Protein AF-A0ABD0BNI9-F1 (afdb_monomer)

Solvent-accessible surface area (backbone atoms only — not comparable to full-atom values): 18670 Å² total; per-residue (Å²): 102,74,66,28,47,52,42,23,44,43,46,52,60,71,56,64,83,82,44,75,66,35,43,54,52,28,18,53,38,41,28,47,19,53,70,68,36,52,52,32,49,25,30,24,54,40,43,43,31,48,54,40,44,52,30,57,78,68,73,51,83,61,44,67,60,51,51,52,51,51,51,53,18,45,52,52,9,49,49,46,34,60,70,47,52,39,66,75,54,62,71,50,72,70,54,52,55,60,64,34,59,48,66,68,88,82,38,59,66,56,50,38,51,53,42,44,53,60,35,47,43,44,57,59,67,44,47,56,69,70,52,53,50,35,52,54,54,30,46,53,44,18,51,53,35,50,52,54,52,52,70,38,83,92,50,57,72,69,52,26,50,50,42,54,49,32,51,56,50,26,68,59,32,19,41,30,72,55,54,52,34,53,38,95,77,65,49,58,81,42,41,59,15,35,63,59,36,50,50,49,34,44,53,40,13,39,70,33,76,97,37,31,68,58,29,50,52,35,47,52,54,45,51,54,49,52,51,50,51,51,52,49,50,53,50,24,50,55,49,32,53,54,47,52,48,53,52,46,48,49,52,35,51,39,34,53,76,71,70,53,75,62,32,46,38,53,33,72,40,66,58,61,76,71,33,69,67,30,52,52,44,34,71,60,32,54,47,47,69,74,69,53,86,56,39,82,68,33,71,66,34,35,65,69,50,37,60,83,47,74,46,47,66,72,50,87,52,61,89,43,67,68,59,50,54,49,34,67,74,73,24,48,78,67,42,77,53,70,56,38,36,32,30,39,34,100,39,36,36,39,44,32,22,68,66,69,118

Mean predicted aligned error: 8.01 Å

Secondary structure (DSSP, 8-state):
-HHHHHHHHHHHHT--S-SHHHHHHHHHHHHHHHHH-GGGHHHHHHHHHHHHHHHHHTT-S-HHHHHHHHHHHHHHHHHHIIIIIHHHSPPPHHHHHTTPBP-GGG-HHHHHHHHHHHHTHHHHHTS-HHHHHHHHHHHHHHHHHHHHHHH-TTS-HHHHHHHHHHHHHHHHGGGGGGGGB--TT--GGG-TTHHHHHHHHHHHHHHSGGGHHHHHHHHHHHHHHHHHHHHHHHHHHHHHHHHHHHHHHHHHHHHHHTT---BSEEEEES-PPPPHHHHHHHHH-TTHHHHS--TTTSHHHHHHHGGGGT--BSS-----HHHHHHHHHH-EEEEE-SS-EEEEETTEEEEE--S--

pLDDT: mean 84.8, std 10.43, range [47.28, 97.19]

Foldseek 3Di:
DVVLLCLLLCLLPVLPPLDPVSLVSLLVSLLVSCVPPNLSNLQNLLNLLLVLLVCQVVVHPDNVVSSVSNVVSNVNSVCCNVVPVCVVVPDDPVRVLFAAFDDVVVPLPVLLVVLCCQAPCLVLVLDDPLLNVLLVVLQVLLVVLLVCQLPDPVGDNVSNVSSVCSLVVLVVSQLPCSSGTNHPQSANVSSSSVVVNSVSSLVSSCVPPVCVVSSVVSVVVNVVRVVVLVVLLVVQLVQQVVVVVVVLLQVLVLCVVVVNQEAAEEEEADDFDGGPSNVVSCVSRVSSVSPRDDLRGDLNSVVVCNVVNSHHYDDRHDNDPVLVVVQVVQWDFRDDDQGWTWTDDPRYIYTYRPRHD

Radius of gyration: 25.24 Å; Cα contacts (8 Å, |Δi|>4): 466; chains: 1; bounding box: 62×48×74 Å

Structure (mmCIF, N/CA/C/O backbone):
data_AF-A0ABD0BNI9-F1
#
_entry.id   AF-A0ABD0BNI9-F1
#
loop_
_atom_site.group_PDB
_atom_site.id
_atom_site.type_symbol
_atom_site.label_atom_id
_atom_site.label_alt_id
_atom_site.label_comp_id
_atom_site.label_asym_id
_atom_site.label_entity_id
_atom_site.label_seq_id
_atom_site.pdbx_PDB_ins_code
_atom_site.Cartn_x
_atom_site.Cartn_y
_atom_site.Cartn_z
_atom_site.occupancy
_atom_site.B_iso_or_equiv
_atom_site.auth_seq_id
_atom_site.auth_comp_id
_atom_site.auth_asym_id
_atom_site.auth_atom_id
_atom_site.pdbx_PDB_model_num
ATOM 1 N N . MET A 1 1 ? -4.910 -4.304 -8.409 1.00 71.62 1 MET A N 1
ATOM 2 C CA . MET A 1 1 ? -4.638 -3.534 -7.173 1.00 71.62 1 MET A CA 1
ATOM 3 C C . MET A 1 1 ? -5.745 -2.531 -6.849 1.00 71.62 1 MET A C 1
ATOM 5 O O . MET A 1 1 ? -6.407 -2.729 -5.848 1.00 71.62 1 MET A O 1
ATOM 9 N N . GLY A 1 2 ? -6.026 -1.504 -7.666 1.00 80.06 2 GLY A N 1
ATOM 10 C CA . GLY A 1 2 ? -7.094 -0.532 -7.340 1.00 80.06 2 GLY A CA 1
ATOM 11 C C . GLY A 1 2 ? -8.471 -1.173 -7.090 1.00 80.06 2 GLY A C 1
ATOM 12 O O . GLY A 1 2 ? -9.094 -0.935 -6.061 1.00 80.06 2 GLY A O 1
ATOM 13 N N . ALA A 1 3 ? -8.891 -2.087 -7.969 1.00 84.75 3 ALA A N 1
ATOM 14 C CA . ALA A 1 3 ? -10.143 -2.824 -7.802 1.00 84.75 3 ALA A CA 1
ATOM 15 C C . ALA A 1 3 ? -10.178 -3.706 -6.535 1.00 84.75 3 ALA A C 1
ATOM 17 O O . ALA A 1 3 ? -11.201 -3.745 -5.860 1.00 84.75 3 ALA A O 1
ATOM 18 N N . SER A 1 4 ? -9.068 -4.354 -6.149 1.00 86.38 4 SER A N 1
ATOM 19 C CA . SER A 1 4 ? -9.036 -5.188 -4.935 1.00 86.38 4 SER A CA 1
ATOM 20 C C . SER A 1 4 ? -9.169 -4.354 -3.658 1.00 86.38 4 SER A C 1
ATOM 22 O O . SER A 1 4 ? -9.791 -4.809 -2.704 1.00 86.38 4 SER A O 1
ATOM 24 N N . ILE A 1 5 ? -8.654 -3.119 -3.650 1.00 86.06 5 ILE A N 1
ATOM 25 C CA . ILE A 1 5 ? -8.843 -2.160 -2.550 1.00 86.06 5 ILE A CA 1
ATOM 26 C C . ILE A 1 5 ? -10.323 -1.787 -2.422 1.00 86.06 5 ILE A C 1
ATOM 28 O O . ILE A 1 5 ? -10.891 -1.894 -1.336 1.00 86.06 5 ILE A O 1
ATOM 32 N N . VAL A 1 6 ? -10.957 -1.390 -3.531 1.00 88.50 6 VAL A N 1
ATOM 33 C CA . VAL A 1 6 ? -12.372 -0.987 -3.542 1.00 88.50 6 VAL A CA 1
ATOM 34 C C . VAL A 1 6 ? -13.262 -2.142 -3.098 1.00 88.50 6 VAL A C 1
ATOM 36 O O . VAL A 1 6 ? -14.117 -1.944 -2.239 1.00 88.50 6 VAL A O 1
ATOM 39 N N . VAL A 1 7 ? -13.036 -3.352 -3.616 1.00 89.81 7 VAL A N 1
ATOM 40 C CA . VAL A 1 7 ? -13.804 -4.545 -3.234 1.00 89.81 7 VAL A CA 1
ATOM 41 C C . VAL A 1 7 ? -13.594 -4.888 -1.756 1.00 89.81 7 VAL A C 1
ATOM 43 O O . VAL A 1 7 ? -14.570 -5.167 -1.062 1.00 89.81 7 VAL A O 1
ATOM 46 N N . ALA A 1 8 ? -12.365 -4.812 -1.232 1.00 87.75 8 ALA A N 1
ATOM 47 C CA . ALA A 1 8 ? -12.084 -5.092 0.180 1.00 87.75 8 ALA A CA 1
ATOM 48 C C . ALA A 1 8 ? -12.784 -4.104 1.132 1.00 87.75 8 ALA A C 1
ATOM 50 O O . ALA A 1 8 ? -13.422 -4.524 2.094 1.00 87.75 8 ALA A O 1
ATOM 51 N N . ILE A 1 9 ? -12.713 -2.798 0.852 1.00 88.31 9 ILE A N 1
ATOM 52 C CA . ILE A 1 9 ? -13.354 -1.768 1.688 1.00 88.31 9 ILE A CA 1
ATOM 53 C C . ILE A 1 9 ? -14.880 -1.842 1.559 1.00 88.31 9 ILE A C 1
ATOM 55 O O . ILE A 1 9 ? -15.593 -1.852 2.563 1.00 88.31 9 ILE A O 1
ATOM 59 N N . SER A 1 10 ? -15.387 -1.943 0.327 1.00 87.00 10 SER A N 1
ATOM 60 C CA . SER A 1 10 ? -16.828 -1.966 0.055 1.00 87.00 10 SER A CA 1
ATOM 61 C C . SER A 1 10 ? -17.494 -3.200 0.648 1.00 87.00 10 SER A C 1
ATOM 63 O O . SER A 1 10 ? -18.585 -3.093 1.199 1.00 87.00 10 SER A O 1
ATOM 65 N N . SER A 1 11 ? -16.832 -4.360 0.595 1.00 85.44 11 SER A N 1
ATOM 66 C CA . SER A 1 11 ? -17.387 -5.591 1.164 1.00 85.44 11 SER A CA 1
ATOM 67 C C . SER A 1 11 ? -17.478 -5.559 2.689 1.00 85.44 11 SER A C 1
ATOM 69 O O . SER A 1 11 ? -18.432 -6.094 3.256 1.00 85.44 11 SER A O 1
ATOM 71 N N . ALA A 1 12 ? -16.542 -4.879 3.354 1.00 83.06 12 ALA A N 1
ATOM 72 C CA . ALA A 1 12 ? -16.618 -4.644 4.790 1.00 83.06 12 ALA A CA 1
ATOM 73 C C . ALA A 1 12 ? -17.721 -3.631 5.167 1.00 83.06 12 ALA A C 1
ATOM 75 O O . ALA A 1 12 ? -18.341 -3.797 6.218 1.00 83.06 12 ALA A O 1
ATOM 76 N N . TYR A 1 13 ? -17.976 -2.617 4.324 1.00 82.19 13 TYR A N 1
ATOM 77 C CA . TYR A 1 13 ? -18.871 -1.484 4.617 1.00 82.19 13 TYR A CA 1
ATOM 78 C C . TYR A 1 13 ? -20.326 -1.640 4.131 1.00 82.19 13 TYR A C 1
ATOM 80 O O . TYR A 1 13 ? -21.248 -1.497 4.930 1.00 82.19 13 TYR A O 1
ATOM 88 N N . PHE A 1 14 ? -20.556 -1.918 2.841 1.00 70.31 14 PHE A N 1
ATOM 89 C CA . PHE A 1 14 ? -21.866 -1.739 2.189 1.00 70.31 14 PHE A CA 1
ATOM 90 C C . PHE A 1 14 ? -22.846 -2.909 2.356 1.00 70.31 14 PHE A C 1
ATOM 92 O O . PHE A 1 14 ? -24.055 -2.698 2.322 1.00 70.31 14 PHE A O 1
ATOM 99 N N . PHE A 1 15 ? -22.373 -4.133 2.591 1.00 58.59 15 PHE A N 1
ATOM 100 C CA . PHE A 1 15 ? -23.249 -5.306 2.760 1.00 58.59 15 PHE A CA 1
ATOM 101 C C . PHE A 1 15 ? -23.733 -5.439 4.213 1.00 58.59 15 PHE A C 1
ATOM 103 O O . PHE A 1 15 ? -23.459 -6.419 4.916 1.00 58.59 15 PHE A O 1
ATOM 110 N N . TYR A 1 16 ? -24.377 -4.377 4.705 1.00 57.41 16 TYR A N 1
ATOM 111 C CA . TYR A 1 16 ? -24.808 -4.227 6.096 1.00 57.41 16 TYR A CA 1
ATOM 112 C C . TYR A 1 16 ? -26.226 -4.756 6.363 1.00 57.41 16 TYR A C 1
ATOM 114 O O . TYR A 1 16 ? -26.586 -4.906 7.530 1.00 57.41 16 TYR A O 1
ATOM 122 N N . ASN A 1 17 ? -27.011 -5.122 5.340 1.00 54.88 17 ASN A N 1
ATOM 123 C CA . ASN A 1 17 ? -28.433 -5.484 5.478 1.00 54.88 17 ASN A CA 1
ATOM 124 C C . ASN A 1 17 ? -28.726 -6.798 6.235 1.00 54.88 17 ASN A C 1
ATOM 126 O O . ASN A 1 17 ? -29.868 -7.253 6.276 1.00 54.88 17 ASN A O 1
ATOM 130 N N . ARG A 1 18 ? -27.734 -7.362 6.941 1.00 63.00 18 ARG A N 1
ATOM 131 C CA . ARG A 1 18 ? -27.833 -8.508 7.869 1.00 63.00 18 ARG A CA 1
ATOM 132 C C . ARG A 1 18 ? -28.541 -9.727 7.268 1.00 63.00 18 ARG A C 1
ATOM 134 O O . ARG A 1 18 ? -28.973 -10.598 8.029 1.00 63.00 18 ARG A O 1
ATOM 141 N N . SER A 1 19 ? -28.645 -9.790 5.945 1.00 69.81 19 SER A N 1
ATOM 142 C CA . SER A 1 19 ? -29.272 -10.880 5.217 1.00 69.81 19 SER A CA 1
ATOM 143 C C . SER A 1 19 ? -28.238 -11.966 4.927 1.00 69.81 19 SER A C 1
ATOM 145 O O . SER A 1 19 ? -27.029 -11.727 4.929 1.00 69.81 19 SER A O 1
ATOM 147 N N . TYR A 1 20 ? -28.706 -13.181 4.661 1.00 78.06 20 TYR A N 1
ATOM 148 C CA . TYR A 1 20 ? -27.843 -14.274 4.208 1.00 78.06 20 TYR A CA 1
ATOM 149 C C . TYR A 1 20 ? -27.147 -13.935 2.875 1.00 78.06 20 TYR A C 1
ATOM 151 O O . TYR A 1 20 ? -26.012 -14.345 2.652 1.00 78.06 20 TYR A O 1
ATOM 159 N N . ILE A 1 21 ? -27.789 -13.123 2.027 1.00 82.38 21 ILE A N 1
ATOM 160 C CA . ILE A 1 21 ? -27.259 -12.668 0.735 1.00 82.38 21 ILE A CA 1
ATOM 161 C C . ILE A 1 21 ? -25.998 -11.814 0.943 1.00 82.38 21 ILE A C 1
ATOM 163 O O . ILE A 1 21 ? -25.011 -11.985 0.230 1.00 82.38 21 ILE A O 1
ATOM 167 N N . ASP A 1 22 ? -25.985 -10.953 1.964 1.00 81.81 22 ASP A N 1
ATOM 168 C CA . ASP A 1 22 ? -24.824 -10.116 2.295 1.00 81.81 22 ASP A CA 1
ATOM 169 C C . ASP A 1 22 ? -23.593 -10.954 2.660 1.00 81.81 22 ASP A C 1
ATOM 171 O O . ASP A 1 22 ? -22.467 -10.613 2.298 1.00 81.81 22 ASP A O 1
ATOM 175 N N . VAL A 1 23 ? -23.799 -12.067 3.370 1.00 86.88 23 VAL A N 1
ATOM 176 C CA . VAL A 1 23 ? -22.722 -12.993 3.750 1.00 86.88 23 VAL A CA 1
ATOM 177 C C . VAL A 1 23 ? -22.141 -13.665 2.511 1.00 86.88 23 VAL A C 1
ATOM 179 O O . VAL A 1 23 ? -20.923 -13.700 2.352 1.00 86.88 23 VAL A O 1
ATOM 182 N N . VAL A 1 24 ? -22.995 -14.139 1.600 1.00 89.19 24 VAL A N 1
ATOM 183 C CA . VAL A 1 24 ? -22.555 -14.747 0.336 1.00 89.19 24 VAL A CA 1
ATOM 184 C C . VAL A 1 24 ? -21.723 -13.753 -0.477 1.00 89.19 24 VAL A C 1
ATOM 186 O O . VAL A 1 24 ? -20.621 -14.090 -0.909 1.00 89.19 24 VAL A O 1
ATOM 189 N N . TRP A 1 25 ? -22.181 -12.506 -0.613 1.00 89.19 25 TRP A N 1
ATOM 190 C CA . TRP A 1 25 ? -21.422 -11.474 -1.325 1.00 89.19 25 TRP A CA 1
ATOM 191 C C . TRP A 1 25 ? -20.082 -11.155 -0.670 1.00 89.19 25 TRP A C 1
ATOM 193 O O . TRP A 1 25 ? -19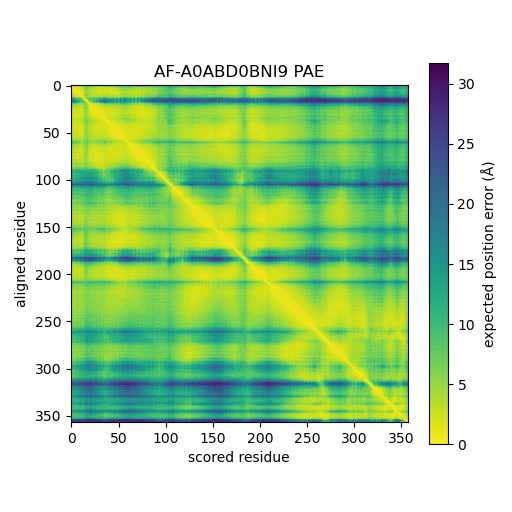.089 -10.989 -1.378 1.00 89.19 25 TRP A O 1
ATOM 203 N N . LYS A 1 26 ? -20.012 -11.118 0.665 1.00 90.25 26 LYS A N 1
ATOM 204 C CA . LYS A 1 26 ? -18.743 -10.934 1.382 1.00 90.25 26 LYS A CA 1
ATOM 205 C C . LYS A 1 26 ? -17.778 -12.087 1.143 1.00 90.25 26 LYS A C 1
ATOM 207 O O . LYS A 1 26 ? -16.601 -11.830 0.916 1.00 90.25 26 LYS A O 1
ATOM 212 N N . ILE A 1 27 ? -18.258 -13.329 1.153 1.00 92.69 27 ILE A N 1
ATOM 213 C CA . ILE A 1 27 ? -17.437 -14.510 0.856 1.00 92.69 27 ILE A CA 1
ATOM 214 C C . ILE A 1 27 ? -16.857 -14.399 -0.556 1.00 92.69 27 ILE A C 1
ATOM 216 O O . ILE A 1 27 ? -15.640 -14.467 -0.724 1.00 92.69 27 ILE A O 1
ATOM 220 N N . VAL A 1 28 ? -17.707 -14.135 -1.555 1.00 92.38 28 VAL A N 1
ATOM 221 C CA . VAL A 1 28 ? -17.284 -13.951 -2.954 1.00 92.38 28 VAL A CA 1
ATOM 222 C C . VAL A 1 28 ? -16.278 -12.805 -3.079 1.00 92.38 28 VAL A C 1
ATOM 224 O O . VAL A 1 28 ? -15.253 -12.948 -3.750 1.00 92.38 28 VAL A O 1
ATOM 227 N N . ALA A 1 29 ? -16.525 -11.681 -2.406 1.00 91.75 29 ALA A N 1
ATOM 228 C CA . ALA A 1 29 ? -15.631 -10.530 -2.409 1.00 91.75 29 ALA A CA 1
ATOM 229 C C . ALA A 1 29 ? -14.269 -10.851 -1.776 1.00 91.75 29 ALA A C 1
ATOM 231 O O . ALA A 1 29 ? -13.244 -10.523 -2.367 1.00 91.75 29 ALA A O 1
ATOM 232 N N . VAL A 1 30 ? -14.228 -11.531 -0.625 1.00 91.94 30 VAL A N 1
ATOM 233 C CA . VAL A 1 30 ? -12.975 -11.941 0.031 1.00 91.94 30 VAL A CA 1
ATOM 234 C C . VAL A 1 30 ? -12.193 -12.912 -0.852 1.00 91.94 30 VAL A C 1
ATOM 236 O O . VAL A 1 30 ? -10.998 -12.704 -1.065 1.00 91.94 30 VAL A O 1
ATOM 239 N N . THR A 1 31 ? -12.844 -13.928 -1.426 1.00 91.75 31 THR A N 1
ATOM 240 C CA . THR A 1 31 ? -12.192 -14.858 -2.363 1.00 91.75 31 THR A CA 1
ATOM 241 C C . THR A 1 31 ? -11.644 -14.120 -3.586 1.00 91.75 31 THR A C 1
ATOM 243 O O . THR A 1 31 ? -10.518 -14.381 -4.014 1.00 91.75 31 THR A O 1
ATOM 246 N N . SER A 1 32 ? -12.388 -13.142 -4.109 1.00 91.12 32 SER A N 1
ATOM 247 C CA . SER A 1 32 ? -11.942 -12.296 -5.222 1.00 91.12 32 SER A CA 1
ATOM 248 C C . SER A 1 32 ? -10.732 -11.445 -4.834 1.00 91.12 32 SER A C 1
ATOM 250 O O . SER A 1 32 ? -9.750 -11.408 -5.568 1.00 91.12 32 SER A O 1
ATOM 252 N N . VAL A 1 33 ? -10.744 -10.817 -3.654 1.00 90.50 33 VAL A N 1
ATOM 253 C CA . VAL A 1 33 ? -9.612 -10.036 -3.130 1.00 90.50 33 VAL A CA 1
ATOM 254 C C . VAL A 1 33 ? -8.363 -10.907 -3.003 1.00 90.50 33 VAL A C 1
ATOM 256 O O . VAL A 1 33 ? -7.305 -10.503 -3.482 1.00 90.50 33 VAL A O 1
ATOM 259 N N . MET A 1 34 ? -8.484 -12.112 -2.436 1.00 86.31 34 MET A N 1
ATOM 260 C CA . MET A 1 34 ? -7.367 -13.059 -2.329 1.00 86.31 34 MET A CA 1
ATOM 261 C C . MET A 1 34 ? -6.857 -13.533 -3.696 1.00 86.31 34 MET A C 1
ATOM 263 O O . MET A 1 34 ? -5.662 -13.767 -3.853 1.00 86.31 34 MET A O 1
ATOM 267 N N . SER A 1 35 ? -7.733 -13.622 -4.697 1.00 87.06 35 SER A N 1
ATOM 268 C CA . SER A 1 35 ? -7.362 -14.026 -6.060 1.00 87.06 35 SER A CA 1
ATOM 269 C C . SER A 1 35 ? -6.712 -12.891 -6.861 1.00 87.06 35 SER A C 1
ATOM 271 O O . SER A 1 35 ? -5.834 -13.138 -7.679 1.00 87.06 35 SER A O 1
ATOM 273 N N . MET A 1 36 ? -7.114 -11.638 -6.623 1.00 86.00 36 MET A N 1
ATOM 274 C CA . MET A 1 36 ? -6.566 -10.467 -7.312 1.00 86.00 36 MET A CA 1
ATOM 275 C C . MET A 1 36 ? -5.262 -9.974 -6.681 1.00 86.00 36 MET A C 1
ATOM 277 O O . MET A 1 36 ? -4.299 -9.683 -7.390 1.00 86.00 36 MET A O 1
ATOM 281 N N . TYR A 1 37 ? -5.258 -9.779 -5.358 1.00 83.69 37 TYR A N 1
ATOM 282 C CA . TYR A 1 37 ? -4.101 -9.293 -4.613 1.00 83.69 37 TYR A CA 1
ATOM 283 C C . TYR A 1 37 ? -4.246 -9.565 -3.108 1.00 83.69 37 TYR A C 1
ATOM 285 O O . TYR A 1 37 ? -4.886 -8.802 -2.381 1.00 83.69 37 TYR A O 1
ATOM 293 N N . GLN A 1 38 ? -3.599 -10.628 -2.625 1.00 80.38 38 GLN A N 1
ATOM 294 C CA . GLN A 1 38 ? -3.744 -11.131 -1.251 1.00 80.38 38 GLN A CA 1
ATOM 295 C C . GLN A 1 38 ? -3.494 -10.073 -0.156 1.00 80.38 38 GLN A C 1
ATOM 297 O O . GLN A 1 38 ? -4.275 -10.035 0.799 1.00 80.38 38 GLN A O 1
ATOM 302 N N . PRO A 1 39 ? -2.503 -9.156 -0.262 1.00 81.62 39 PRO A N 1
ATOM 303 C CA . PRO A 1 39 ? -2.286 -8.134 0.768 1.00 81.62 39 PRO A CA 1
ATOM 304 C C . PRO A 1 39 ? -3.462 -7.163 0.952 1.00 81.62 39 PRO A C 1
ATOM 306 O O . PRO A 1 39 ? -3.618 -6.588 2.026 1.00 81.62 39 PRO A O 1
ATOM 309 N N . SER A 1 40 ? -4.341 -7.009 -0.048 1.00 87.19 40 SER A N 1
ATOM 310 C CA . SER A 1 40 ? -5.564 -6.207 0.099 1.00 87.19 40 SER A CA 1
ATOM 311 C C . SER A 1 40 ? -6.547 -6.798 1.116 1.00 87.19 40 SER A C 1
ATOM 313 O O . SER A 1 40 ? -7.420 -6.078 1.588 1.00 87.19 40 SER A O 1
ATOM 315 N N . SER A 1 41 ? -6.410 -8.064 1.515 1.00 87.50 41 SER A N 1
ATOM 316 C CA . SER A 1 41 ? -7.267 -8.669 2.544 1.00 87.50 41 SER A CA 1
ATOM 317 C C . SER A 1 41 ? -7.122 -8.000 3.919 1.00 87.50 41 SER A C 1
ATOM 319 O O . SER A 1 41 ? -8.095 -7.918 4.667 1.00 87.50 41 SER A O 1
ATOM 321 N N . ALA A 1 42 ? -5.956 -7.412 4.218 1.00 89.06 42 ALA A N 1
ATOM 322 C CA . ALA A 1 42 ? -5.743 -6.616 5.425 1.00 89.06 42 ALA A CA 1
ATOM 323 C C . ALA A 1 42 ? -6.665 -5.384 5.491 1.00 89.06 42 ALA A C 1
ATOM 325 O O . ALA A 1 42 ? -7.098 -5.005 6.575 1.00 89.06 42 ALA A O 1
ATOM 326 N N . LEU A 1 43 ? -7.037 -4.794 4.345 1.00 90.75 43 LEU A N 1
ATOM 327 C CA . LEU A 1 43 ? -7.979 -3.670 4.300 1.00 90.75 43 LEU A CA 1
ATOM 328 C C . LEU A 1 43 ? -9.378 -4.069 4.770 1.00 90.75 43 LEU A C 1
ATOM 330 O O . LEU A 1 43 ? -10.003 -3.303 5.495 1.00 90.75 43 LEU A O 1
ATOM 334 N N . PHE A 1 44 ? -9.858 -5.259 4.396 1.00 91.81 44 PHE A N 1
ATOM 335 C CA . PHE A 1 44 ? -11.158 -5.769 4.847 1.00 91.81 44 PHE A CA 1
ATOM 336 C C . PHE A 1 44 ? -11.200 -5.895 6.376 1.00 91.81 44 PHE A C 1
ATOM 338 O O . PHE A 1 44 ? -12.162 -5.486 7.033 1.00 91.81 44 PHE A O 1
ATOM 345 N N . VAL A 1 45 ? -10.120 -6.430 6.947 1.00 90.75 45 VAL A N 1
ATOM 346 C CA . VAL A 1 45 ? -9.969 -6.631 8.389 1.00 90.75 45 VAL A CA 1
ATOM 347 C C . VAL A 1 45 ? -9.889 -5.289 9.125 1.00 90.75 45 VAL A C 1
ATOM 349 O O . VAL A 1 45 ? -10.671 -5.054 10.048 1.00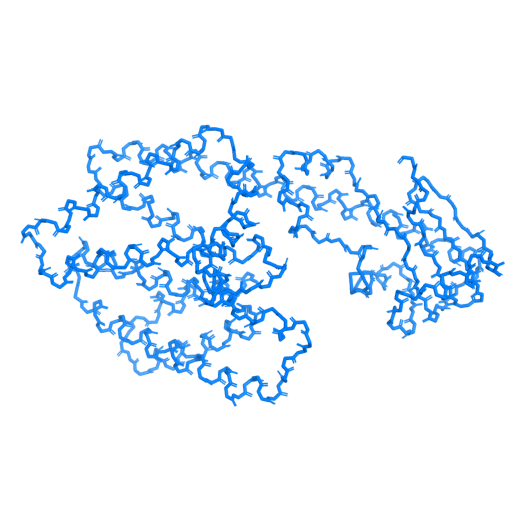 90.75 45 VAL A O 1
ATOM 352 N N . THR A 1 46 ? -9.022 -4.374 8.680 1.00 92.81 46 THR A N 1
ATOM 353 C CA . THR A 1 46 ? -8.896 -3.032 9.273 1.00 92.81 46 THR A CA 1
ATOM 354 C C . THR A 1 46 ? -10.194 -2.229 9.141 1.00 92.81 46 THR A C 1
ATOM 356 O O . THR A 1 46 ? -10.590 -1.553 10.086 1.00 92.81 46 THR A O 1
ATOM 359 N N . MET A 1 47 ? -10.913 -2.335 8.017 1.00 93.19 47 MET A N 1
ATOM 360 C CA . MET A 1 47 ? -12.206 -1.662 7.835 1.00 93.19 47 MET A CA 1
ATOM 361 C C . MET A 1 47 ? -13.278 -2.218 8.774 1.00 93.19 47 MET A C 1
ATOM 363 O O . MET A 1 47 ? -14.064 -1.459 9.336 1.00 93.19 47 MET A O 1
ATOM 367 N N . THR A 1 48 ? -13.290 -3.535 8.995 1.00 93.00 48 THR A N 1
ATOM 368 C CA . THR A 1 48 ? -14.191 -4.161 9.972 1.00 93.00 48 THR A CA 1
ATOM 369 C C . THR A 1 48 ? -13.938 -3.611 11.377 1.00 93.00 48 THR A C 1
ATOM 371 O O . THR A 1 48 ? -14.884 -3.212 12.054 1.00 93.00 48 THR A O 1
ATOM 374 N N . ALA A 1 49 ? -12.671 -3.524 11.793 1.00 93.38 49 ALA A N 1
ATOM 375 C CA . ALA A 1 49 ? -12.296 -2.939 13.078 1.00 93.38 49 ALA A CA 1
ATOM 376 C C . ALA A 1 49 ? -12.681 -1.451 13.175 1.00 93.38 49 ALA A C 1
ATOM 378 O O . ALA A 1 49 ? -13.223 -1.024 14.195 1.00 93.38 49 ALA A O 1
ATOM 379 N N . PHE A 1 50 ? -12.487 -0.679 12.100 1.00 94.06 50 PHE A N 1
ATOM 380 C CA . PHE A 1 50 ? -12.921 0.719 12.018 1.00 94.06 50 PHE A CA 1
ATOM 381 C C . PHE A 1 50 ? -14.431 0.840 12.271 1.00 94.06 50 PHE A C 1
ATOM 383 O O . PHE A 1 50 ? -14.851 1.593 13.149 1.00 94.06 50 PHE A O 1
ATOM 390 N N . ILE A 1 51 ? -15.258 0.081 11.544 1.00 92.31 51 ILE A N 1
ATOM 391 C CA . ILE A 1 51 ? -16.725 0.128 11.666 1.00 92.31 51 ILE A CA 1
ATOM 392 C C . ILE A 1 51 ? -17.174 -0.234 13.084 1.00 92.31 51 ILE A C 1
ATOM 394 O O . ILE A 1 51 ? -18.071 0.409 13.628 1.00 92.31 51 ILE A O 1
ATOM 398 N N . VAL A 1 52 ? -16.550 -1.245 13.695 1.00 93.38 52 VAL A N 1
ATOM 399 C CA . VAL A 1 52 ? -16.831 -1.631 15.083 1.00 93.38 52 VAL A CA 1
ATOM 400 C C . VAL A 1 52 ? -16.550 -0.469 16.037 1.00 93.38 52 VAL A C 1
ATOM 402 O O . VAL A 1 52 ? -17.408 -0.146 16.855 1.00 93.38 52 VAL A O 1
ATOM 405 N N . ILE A 1 53 ? -15.401 0.199 15.900 1.00 95.06 53 ILE A N 1
ATOM 406 C CA . ILE A 1 53 ? -15.039 1.355 16.732 1.00 95.06 53 ILE A CA 1
ATOM 407 C C . ILE A 1 53 ? -16.046 2.498 16.562 1.00 95.06 53 ILE A C 1
ATOM 409 O O . ILE A 1 53 ? -16.514 3.042 17.559 1.00 95.06 53 ILE A O 1
ATOM 413 N N . VAL A 1 54 ? -16.417 2.842 15.324 1.00 94.00 54 VAL A N 1
ATOM 414 C CA . VAL A 1 54 ? -17.404 3.903 15.049 1.00 94.00 54 VAL A CA 1
ATOM 415 C C . VAL A 1 54 ? -18.735 3.596 15.731 1.00 94.00 54 VAL A C 1
ATOM 417 O O . VAL A 1 54 ? -19.236 4.426 16.483 1.00 94.00 54 VAL A O 1
ATOM 420 N N . LYS A 1 55 ? -19.262 2.381 15.548 1.00 92.44 55 LYS A N 1
ATOM 421 C CA . LYS A 1 55 ? -20.546 1.966 16.131 1.00 92.44 55 LYS A CA 1
ATOM 422 C C . LYS A 1 55 ? -20.542 1.969 17.653 1.00 92.44 55 LYS A C 1
ATOM 424 O O . LYS A 1 55 ? -21.536 2.366 18.250 1.00 92.44 55 LYS A O 1
ATOM 429 N N . ILE A 1 56 ? -19.436 1.555 18.275 1.00 93.69 56 ILE A N 1
ATOM 430 C CA . ILE A 1 56 ? -19.280 1.627 19.732 1.00 93.69 56 ILE A CA 1
ATOM 431 C C . ILE A 1 56 ? -19.378 3.083 20.197 1.00 93.69 56 ILE A C 1
ATOM 433 O O . ILE A 1 56 ? -20.150 3.381 21.103 1.00 93.69 56 ILE A O 1
ATOM 437 N N . LEU A 1 57 ? -18.626 3.988 19.564 1.00 93.50 57 LEU A N 1
ATOM 438 C CA . LEU A 1 57 ? -18.582 5.404 19.942 1.00 93.50 57 LEU A CA 1
ATOM 439 C C . LEU A 1 57 ? -19.895 6.152 19.671 1.00 93.50 57 LEU A C 1
ATOM 441 O O . LEU A 1 57 ? -20.156 7.170 20.305 1.00 93.50 57 LEU A O 1
ATOM 445 N N . GLU A 1 58 ? -20.702 5.669 18.731 1.00 92.31 58 GLU A N 1
ATOM 446 C CA . GLU A 1 58 ? -22.007 6.241 18.376 1.00 92.31 58 GLU A CA 1
ATOM 447 C C . GLU A 1 58 ? -23.177 5.537 19.080 1.00 92.31 58 GLU A C 1
ATOM 449 O O . GLU A 1 58 ? -24.334 5.858 18.825 1.00 92.31 58 GLU A O 1
ATOM 454 N N . HIS A 1 59 ? -22.888 4.609 20.002 1.00 90.31 59 HIS A N 1
ATOM 455 C CA . HIS A 1 59 ? -23.880 3.811 20.733 1.00 90.31 59 HIS A CA 1
ATOM 456 C C . HIS A 1 59 ? -24.860 3.049 19.818 1.00 90.31 59 HIS A C 1
ATOM 458 O O . HIS A 1 59 ? -25.991 2.740 20.202 1.00 90.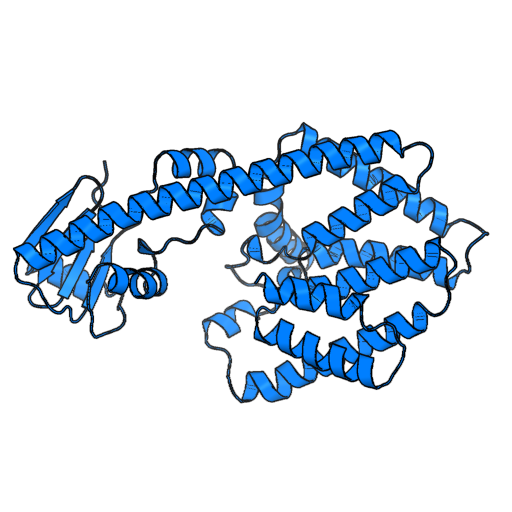31 59 HIS A O 1
ATOM 464 N N . GLU A 1 60 ? -24.425 2.701 18.606 1.00 89.06 60 GLU A N 1
ATOM 465 C CA . GLU A 1 60 ? -25.224 1.920 17.669 1.00 89.06 60 GLU A CA 1
ATOM 466 C C . GLU A 1 60 ? -25.228 0.432 18.037 1.00 89.06 60 GLU A C 1
ATOM 468 O O . GLU A 1 60 ? -24.240 -0.129 18.509 1.00 89.06 60 GLU A O 1
ATOM 473 N N . SER A 1 61 ? -26.331 -0.264 17.756 1.00 86.00 61 SER A N 1
ATOM 474 C CA . SER A 1 61 ? -26.465 -1.690 18.064 1.00 86.00 61 SER A CA 1
ATOM 475 C C . SER A 1 61 ? -26.043 -2.620 16.914 1.00 86.00 61 SER A C 1
ATOM 477 O O . SER A 1 61 ? -26.105 -2.298 15.725 1.00 86.00 61 SER A O 1
ATOM 479 N N . GLY A 1 62 ? -25.656 -3.851 17.270 1.00 84.44 62 GLY A N 1
ATOM 480 C CA . GLY A 1 62 ? -25.391 -4.951 16.333 1.00 84.44 62 GLY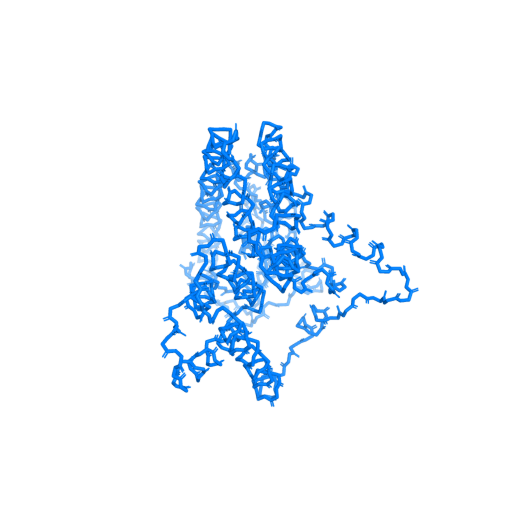 A CA 1
ATOM 481 C C . GLY A 1 62 ? -24.046 -4.904 15.600 1.00 84.44 62 GLY A C 1
ATOM 482 O O . GLY A 1 62 ? -23.868 -5.629 14.619 1.00 84.44 62 GLY A O 1
ATOM 483 N N . TYR A 1 63 ? -23.081 -4.133 16.110 1.00 89.00 63 TYR A N 1
ATOM 484 C CA . TYR A 1 63 ? -21.666 -4.231 15.724 1.00 89.00 63 TYR A CA 1
ATOM 485 C C . TYR A 1 63 ? -21.089 -5.626 16.004 1.00 89.00 63 TYR A C 1
ATOM 487 O O . TYR A 1 63 ? -20.342 -6.130 15.175 1.00 89.00 63 TYR A O 1
ATOM 495 N N . ILE A 1 64 ? -21.493 -6.296 17.094 1.00 89.62 64 ILE A N 1
ATOM 496 C CA . ILE A 1 64 ? -21.062 -7.674 17.405 1.00 89.62 64 ILE A CA 1
ATOM 497 C C . ILE A 1 64 ? -21.526 -8.648 16.318 1.00 89.62 64 ILE A C 1
ATOM 499 O O . ILE A 1 64 ? -20.725 -9.407 15.779 1.00 89.62 64 ILE A O 1
ATOM 503 N N . LYS A 1 65 ? -22.813 -8.595 15.941 1.00 87.75 65 LYS A N 1
ATOM 504 C CA . LYS A 1 65 ? -23.347 -9.419 14.846 1.00 87.75 65 LYS A CA 1
ATOM 505 C C . LYS A 1 65 ? -22.598 -9.128 13.543 1.00 87.75 65 LYS A C 1
ATOM 507 O O . LYS A 1 65 ? -22.218 -10.061 12.848 1.00 87.75 65 LYS A O 1
ATOM 512 N N . GLY A 1 66 ? -22.350 -7.854 13.230 1.00 87.38 66 GLY A N 1
ATOM 513 C CA . GLY A 1 66 ? -21.565 -7.456 12.057 1.00 87.38 66 GLY A CA 1
ATOM 514 C C . GLY A 1 66 ? -20.140 -8.020 12.064 1.00 87.38 66 GLY A C 1
ATOM 515 O O . GLY A 1 66 ? -19.708 -8.579 11.059 1.00 87.38 66 GLY A O 1
ATOM 516 N N . LEU A 1 67 ? -19.447 -7.940 13.202 1.00 90.56 67 LEU A N 1
ATOM 517 C CA . LEU A 1 67 ? -18.105 -8.489 13.397 1.00 90.56 67 LEU A CA 1
ATOM 518 C C . LEU A 1 67 ? -18.080 -10.004 13.175 1.00 90.56 67 LEU A C 1
ATOM 520 O O . LEU A 1 67 ? -17.248 -10.488 12.413 1.00 90.56 67 LEU A O 1
ATOM 524 N N . ILE A 1 68 ? -19.016 -10.740 13.783 1.00 90.31 68 ILE A N 1
ATOM 525 C CA . ILE A 1 68 ? -19.129 -12.197 13.624 1.00 90.31 68 ILE A CA 1
ATOM 526 C C . ILE A 1 68 ? -19.380 -12.557 12.157 1.00 90.31 68 ILE A C 1
ATOM 528 O O . ILE A 1 68 ? -18.705 -13.428 11.615 1.00 90.31 68 ILE A O 1
ATOM 532 N N . LEU A 1 69 ? -20.303 -11.865 11.483 1.00 89.44 69 LEU A N 1
ATOM 533 C CA . LEU A 1 69 ? -20.588 -12.115 10.069 1.00 89.44 69 LEU A CA 1
ATOM 534 C C . LEU A 1 69 ? -19.377 -11.817 9.176 1.00 89.44 69 LEU A C 1
ATOM 536 O O . LEU A 1 69 ? -19.100 -12.593 8.261 1.00 89.44 69 LEU A O 1
ATOM 540 N N . ASN A 1 70 ? -18.634 -10.737 9.436 1.00 90.81 70 ASN A N 1
ATOM 541 C CA . ASN A 1 70 ? -17.411 -10.426 8.694 1.00 90.81 70 ASN A CA 1
ATOM 542 C C . ASN A 1 70 ? -16.316 -11.470 8.952 1.00 90.81 70 ASN A C 1
ATOM 544 O O . ASN A 1 70 ? -15.650 -11.878 8.005 1.00 90.81 70 ASN A O 1
ATOM 548 N N . ALA A 1 71 ? -16.167 -11.946 10.191 1.00 91.81 71 ALA A N 1
ATOM 549 C CA . ALA A 1 71 ? -15.216 -12.998 10.539 1.00 91.81 71 ALA A CA 1
ATOM 550 C C . ALA A 1 71 ? -15.548 -14.319 9.827 1.00 91.81 71 ALA A C 1
ATOM 552 O O . ALA A 1 71 ? -14.681 -14.891 9.172 1.00 91.81 71 ALA A O 1
ATOM 553 N N . ILE A 1 72 ? -16.811 -14.759 9.873 1.00 92.19 72 ILE A N 1
ATOM 554 C CA . ILE A 1 72 ? -17.277 -15.960 9.161 1.00 92.19 72 ILE A CA 1
ATOM 555 C C . ILE A 1 72 ? -17.044 -15.812 7.656 1.00 92.19 72 ILE A C 1
ATOM 557 O O . ILE A 1 72 ? -16.512 -16.722 7.025 1.00 92.19 72 ILE A O 1
ATOM 561 N N . SER A 1 73 ? -17.393 -14.656 7.084 1.00 92.31 73 SER A N 1
ATOM 562 C CA . SER A 1 73 ? -17.217 -14.402 5.650 1.00 92.31 73 SER A CA 1
ATOM 563 C C . SER A 1 73 ? -15.745 -14.431 5.241 1.00 92.31 73 SER A C 1
ATOM 565 O O . SER A 1 73 ? -15.406 -14.970 4.189 1.00 92.31 73 SER A O 1
ATOM 567 N N . PHE A 1 74 ? -14.865 -13.878 6.081 1.00 92.56 74 PHE A N 1
ATOM 568 C CA . PHE A 1 74 ? -13.428 -13.890 5.847 1.00 92.56 74 PHE A CA 1
ATOM 569 C C . PHE A 1 74 ? -12.864 -15.311 5.883 1.00 92.56 74 PHE A C 1
ATOM 571 O O . PHE A 1 74 ? -12.175 -15.713 4.948 1.00 92.56 74 PHE A O 1
ATOM 578 N N . VAL A 1 75 ? -13.197 -16.082 6.924 1.00 94.19 75 VAL A N 1
ATOM 579 C CA . VAL A 1 75 ? -12.754 -17.475 7.072 1.00 94.19 75 VAL A CA 1
ATOM 580 C C . VAL A 1 75 ? -13.256 -18.318 5.904 1.00 94.19 75 VAL A C 1
ATOM 582 O O . VAL A 1 75 ? -12.452 -18.960 5.239 1.00 94.19 75 VAL A O 1
ATOM 585 N N . ALA A 1 76 ? -14.549 -18.256 5.579 1.00 93.94 76 ALA A N 1
ATOM 586 C CA . ALA A 1 76 ? -15.116 -19.011 4.465 1.00 93.94 76 ALA A CA 1
ATOM 587 C C . ALA A 1 76 ? -14.500 -18.610 3.112 1.00 93.94 76 ALA A C 1
ATOM 589 O O . ALA A 1 76 ? -14.109 -19.480 2.334 1.00 93.94 76 ALA A O 1
ATOM 590 N N . GLY A 1 77 ? -14.343 -17.309 2.841 1.00 93.44 77 GLY A N 1
ATOM 591 C CA . GLY A 1 77 ? -13.718 -16.824 1.607 1.00 93.44 77 GLY A CA 1
ATOM 592 C C . GLY A 1 77 ? -12.249 -17.241 1.473 1.00 93.44 77 GLY A C 1
ATOM 593 O O . GLY A 1 77 ? -11.807 -17.611 0.380 1.00 93.44 77 GLY A O 1
ATOM 594 N N . PHE A 1 78 ? -11.507 -17.241 2.584 1.00 91.31 78 PHE A N 1
ATOM 595 C CA . PHE A 1 78 ? -10.131 -17.734 2.657 1.00 91.31 78 PHE A CA 1
ATOM 596 C C . PHE A 1 78 ? -10.043 -19.252 2.450 1.00 91.31 78 PHE A C 1
ATOM 598 O O . PHE A 1 78 ? -9.185 -19.728 1.703 1.00 91.31 78 PHE A O 1
ATOM 605 N N . THR A 1 79 ? -10.948 -20.024 3.057 1.00 92.75 79 THR A N 1
ATOM 606 C CA . THR A 1 79 ? -11.025 -21.477 2.864 1.00 92.75 79 THR A CA 1
ATOM 607 C C . THR A 1 79 ? -11.330 -21.828 1.411 1.00 92.75 79 THR A C 1
ATOM 609 O O . THR A 1 79 ? -10.666 -22.693 0.855 1.00 92.75 79 THR A O 1
ATOM 612 N N . ILE A 1 80 ? -12.264 -21.134 0.753 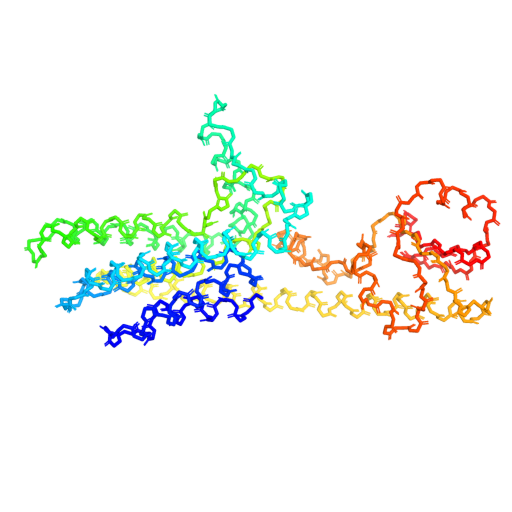1.00 92.81 80 ILE A N 1
ATOM 613 C CA . ILE A 1 80 ? -12.547 -21.351 -0.677 1.00 92.81 80 ILE A CA 1
ATOM 614 C C . ILE A 1 80 ? -11.308 -21.043 -1.523 1.00 92.81 80 ILE A C 1
ATOM 616 O O . ILE A 1 80 ? -10.941 -21.827 -2.397 1.00 92.81 80 ILE A O 1
ATOM 620 N N . TYR A 1 81 ? -10.627 -19.930 -1.250 1.00 90.38 81 TYR A N 1
ATOM 621 C CA . TYR A 1 81 ? -9.407 -19.571 -1.967 1.00 90.38 81 TYR A CA 1
ATOM 622 C C . TYR A 1 81 ? -8.322 -20.657 -1.845 1.00 90.38 81 TYR A C 1
ATOM 624 O O . TYR A 1 81 ? -7.784 -21.118 -2.850 1.00 90.38 81 TYR A O 1
ATOM 632 N N . THR A 1 82 ? -8.034 -21.111 -0.627 1.00 86.56 82 THR A N 1
ATOM 633 C CA . THR A 1 82 ? -6.989 -22.119 -0.376 1.00 86.56 82 THR A CA 1
ATOM 634 C C . THR A 1 82 ? -7.373 -23.516 -0.871 1.00 86.56 82 THR A C 1
ATOM 636 O O . THR A 1 82 ? -6.544 -24.219 -1.441 1.00 86.56 82 THR A O 1
ATOM 639 N N . GLN A 1 83 ? -8.629 -23.936 -0.700 1.00 90.69 83 GLN A N 1
ATOM 640 C CA . GLN A 1 83 ? -9.063 -25.295 -1.039 1.00 90.69 83 GLN A CA 1
ATOM 641 C C . GLN A 1 83 ? -9.477 -25.473 -2.499 1.00 90.69 83 GLN A C 1
ATOM 643 O O . GLN A 1 83 ? -9.423 -26.597 -2.992 1.00 90.69 83 GLN A O 1
ATOM 648 N N . VAL A 1 84 ? -9.890 -24.405 -3.183 1.00 91.50 84 VAL A N 1
ATOM 649 C CA . VAL A 1 84 ? -10.373 -24.467 -4.570 1.00 91.50 84 VAL A CA 1
ATOM 650 C C . VAL A 1 84 ? -9.397 -23.759 -5.501 1.00 91.50 84 VAL A C 1
ATOM 652 O O . VAL A 1 84 ? -8.798 -24.398 -6.362 1.00 91.50 84 VAL A O 1
ATOM 655 N N . VAL A 1 85 ? -9.184 -22.453 -5.310 1.00 87.00 85 VAL A N 1
ATOM 656 C CA . VAL A 1 85 ? -8.407 -21.635 -6.258 1.00 87.00 85 VAL A CA 1
ATOM 657 C C . VAL A 1 85 ? -6.949 -22.085 -6.309 1.00 87.00 85 VAL A C 1
ATOM 659 O O . VAL A 1 85 ? -6.435 -22.335 -7.395 1.00 87.00 85 VAL A O 1
ATOM 662 N N . GLN A 1 86 ? -6.296 -22.251 -5.157 1.00 84.88 86 GLN A N 1
ATOM 663 C CA . GLN A 1 86 ? -4.891 -22.672 -5.111 1.00 84.88 86 GLN A CA 1
ATOM 664 C C . GLN A 1 86 ? -4.668 -24.127 -5.543 1.00 84.88 86 GLN A C 1
ATOM 666 O O . GLN A 1 86 ? -3.566 -24.459 -5.962 1.00 84.88 86 GLN A O 1
ATOM 671 N N . LYS A 1 87 ? -5.683 -25.001 -5.478 1.00 85.50 87 LYS A N 1
ATOM 672 C CA . LYS A 1 87 ? -5.558 -26.372 -6.007 1.00 85.50 87 LYS A CA 1
ATOM 673 C C . LYS A 1 87 ? -5.636 -26.411 -7.530 1.00 85.50 87 LYS A C 1
ATOM 675 O O . LYS A 1 87 ? -4.942 -27.209 -8.146 1.00 85.50 87 LYS A O 1
ATOM 680 N N . ILE A 1 88 ? -6.467 -25.556 -8.127 1.00 88.50 88 ILE A N 1
ATOM 681 C CA . ILE A 1 88 ? -6.590 -25.441 -9.588 1.00 88.50 88 ILE A CA 1
ATOM 682 C C . ILE A 1 88 ? -5.381 -24.697 -10.169 1.00 88.50 88 ILE A C 1
ATOM 684 O O . ILE A 1 88 ? -4.859 -25.079 -11.213 1.00 88.50 88 ILE A O 1
ATOM 688 N N . TYR A 1 89 ? -4.919 -23.656 -9.476 1.00 83.94 89 TYR A N 1
ATOM 689 C CA . TYR A 1 89 ? -3.779 -22.831 -9.867 1.00 83.94 89 TYR A CA 1
ATOM 690 C C . TYR A 1 89 ? -2.685 -22.926 -8.799 1.00 83.94 89 TYR A C 1
ATOM 692 O O . TYR A 1 89 ? -2.579 -22.026 -7.954 1.00 83.94 89 TYR A O 1
ATOM 700 N N . PRO A 1 90 ? -1.893 -24.017 -8.796 1.00 77.38 90 PRO A N 1
ATOM 701 C CA . PRO A 1 90 ? -0.857 -24.213 -7.797 1.00 77.38 90 PRO A CA 1
ATOM 702 C C . PRO A 1 90 ? 0.136 -23.043 -7.803 1.00 77.38 90 PRO A C 1
ATOM 704 O O . PRO A 1 90 ? 0.515 -22.550 -8.873 1.00 77.38 90 PRO A O 1
ATOM 707 N N . PRO A 1 91 ? 0.549 -22.565 -6.616 1.00 73.94 91 PRO A N 1
ATOM 708 C CA . PRO A 1 91 ? 1.497 -21.469 -6.508 1.00 73.94 91 PRO A CA 1
ATOM 709 C C . PRO A 1 91 ? 2.824 -21.855 -7.170 1.00 73.94 91 PRO A C 1
ATOM 711 O O . PRO A 1 91 ? 3.356 -22.940 -6.949 1.00 73.94 91 PRO A O 1
ATOM 714 N N . ASN A 1 92 ? 3.372 -20.945 -7.974 1.00 73.38 92 ASN A N 1
ATOM 715 C CA . ASN A 1 92 ? 4.720 -21.095 -8.518 1.00 73.38 92 ASN A CA 1
ATOM 716 C C . ASN A 1 92 ? 5.784 -20.965 -7.407 1.00 73.38 92 ASN A C 1
ATOM 718 O O . ASN A 1 92 ? 5.488 -20.522 -6.296 1.00 73.38 92 ASN A O 1
ATOM 722 N N . GLU A 1 93 ? 7.043 -21.297 -7.710 1.00 69.19 93 GLU A N 1
ATOM 723 C CA . GLU A 1 93 ? 8.158 -21.196 -6.749 1.00 69.19 93 GLU A CA 1
ATOM 724 C C . GLU A 1 93 ? 8.279 -19.801 -6.114 1.00 69.19 93 GLU A C 1
ATOM 726 O O . GLU A 1 93 ? 8.564 -19.672 -4.923 1.00 69.19 93 GLU A O 1
ATOM 731 N N . TYR A 1 94 ? 7.985 -18.746 -6.883 1.00 66.38 94 TYR A N 1
ATOM 732 C CA . TYR A 1 94 ? 7.928 -17.374 -6.378 1.00 66.38 94 TYR A CA 1
ATOM 733 C C . TYR A 1 94 ? 6.851 -17.196 -5.298 1.00 66.38 94 TYR A C 1
ATOM 735 O O . TYR A 1 94 ? 7.116 -16.613 -4.248 1.00 66.38 94 TYR A O 1
ATOM 743 N N . ALA A 1 95 ? 5.637 -17.692 -5.534 1.00 66.88 95 ALA A N 1
ATOM 744 C CA . ALA A 1 95 ? 4.538 -17.615 -4.580 1.00 66.88 95 ALA A CA 1
ATOM 745 C C . ALA A 1 95 ? 4.821 -18.455 -3.327 1.00 66.88 95 ALA A C 1
ATOM 747 O O . ALA A 1 95 ? 4.588 -17.968 -2.224 1.00 66.88 95 ALA A O 1
ATOM 748 N N . LEU A 1 96 ? 5.398 -19.652 -3.485 1.00 70.69 96 LEU A N 1
ATOM 749 C CA . LEU A 1 96 ? 5.791 -20.519 -2.370 1.00 70.69 96 LEU A CA 1
ATOM 750 C C . LEU A 1 96 ? 6.854 -19.861 -1.479 1.00 70.69 96 LEU A C 1
ATOM 752 O O . LEU A 1 96 ? 6.677 -19.802 -0.261 1.00 70.69 96 LEU A O 1
ATOM 756 N N . ARG A 1 97 ? 7.912 -19.287 -2.073 1.00 65.50 97 ARG A N 1
ATOM 757 C CA . ARG A 1 97 ? 8.965 -18.559 -1.340 1.00 65.50 97 ARG A CA 1
ATOM 758 C C . ARG A 1 97 ? 8.414 -17.339 -0.596 1.00 65.50 97 ARG A C 1
ATOM 760 O O . ARG A 1 97 ? 8.844 -17.046 0.515 1.00 65.50 97 ARG A O 1
ATOM 767 N N . ASN A 1 98 ? 7.433 -16.652 -1.179 1.00 64.19 98 ASN A N 1
ATOM 768 C CA . ASN A 1 98 ? 6.818 -15.463 -0.585 1.00 64.19 98 ASN A CA 1
ATOM 769 C C . ASN A 1 98 ? 5.668 -15.763 0.389 1.00 64.19 98 ASN A C 1
ATOM 771 O O . ASN A 1 98 ? 5.088 -14.827 0.930 1.00 64.19 98 ASN A O 1
ATOM 775 N N . SER A 1 99 ? 5.333 -17.034 0.624 1.00 65.31 99 SER A N 1
ATOM 776 C CA . SER A 1 99 ? 4.336 -17.457 1.620 1.00 65.31 99 SER A CA 1
ATOM 777 C C . SER A 1 99 ? 4.940 -18.114 2.864 1.00 65.31 99 SER A C 1
ATOM 779 O O . SER A 1 99 ? 4.199 -18.523 3.753 1.00 65.31 99 SER A O 1
ATOM 781 N N . GLN A 1 100 ? 6.269 -18.235 2.940 1.00 68.19 100 GLN A N 1
ATOM 782 C CA . GLN A 1 100 ? 6.942 -18.839 4.091 1.00 68.19 100 GLN A CA 1
ATOM 783 C C . GLN A 1 100 ? 6.818 -17.940 5.320 1.00 68.19 100 GLN A C 1
ATOM 785 O O . GLN A 1 100 ? 7.114 -16.748 5.247 1.00 68.19 100 GLN A O 1
ATOM 790 N N . PHE A 1 101 ? 6.403 -18.505 6.450 1.00 68.12 101 PHE A N 1
ATOM 791 C CA . PHE A 1 101 ? 6.364 -17.788 7.722 1.00 68.12 101 PHE A CA 1
ATOM 792 C C . PHE A 1 101 ? 7.775 -17.562 8.272 1.00 68.12 101 PHE A C 1
ATOM 794 O O . PHE A 1 101 ? 8.698 -18.309 7.948 1.00 68.12 101 PHE A O 1
ATOM 801 N N . ILE A 1 102 ? 7.941 -16.513 9.079 1.00 67.25 102 ILE A N 1
ATOM 802 C CA . ILE A 1 102 ? 9.172 -16.278 9.844 1.00 67.25 102 ILE A CA 1
ATOM 803 C C . ILE A 1 102 ? 9.427 -17.497 10.738 1.00 67.25 102 ILE A C 1
ATOM 805 O O . ILE A 1 102 ? 8.498 -17.996 11.374 1.00 67.25 102 ILE A O 1
ATOM 809 N N . ASP A 1 103 ? 10.678 -17.964 10.792 1.00 64.81 103 ASP A N 1
ATOM 810 C CA . ASP A 1 103 ? 11.057 -19.048 11.700 1.00 64.81 103 ASP A CA 1
ATOM 811 C C . ASP A 1 103 ? 10.866 -18.564 13.142 1.00 64.81 103 ASP A C 1
ATOM 813 O O . ASP A 1 103 ? 11.565 -17.662 13.610 1.00 64.81 103 ASP A O 1
ATOM 817 N N . PHE A 1 104 ? 9.909 -19.162 13.849 1.00 63.97 104 PHE A N 1
ATOM 818 C CA . PHE A 1 104 ? 9.595 -18.813 15.236 1.00 63.97 104 PHE A CA 1
ATOM 819 C C . PHE A 1 104 ? 10.747 -19.148 16.202 1.00 63.97 104 PHE A C 1
ATOM 821 O O . PHE A 1 104 ? 10.834 -18.549 17.274 1.00 63.97 104 PHE A O 1
ATOM 828 N N . ASP A 1 105 ? 11.658 -20.035 15.791 1.00 62.66 105 ASP A N 1
ATOM 829 C CA . ASP A 1 105 ? 12.738 -20.580 16.619 1.00 62.66 105 ASP A CA 1
ATOM 830 C C . ASP A 1 105 ? 13.917 -19.610 16.830 1.00 62.66 105 ASP A C 1
ATOM 832 O O . ASP A 1 105 ? 14.587 -19.682 17.855 1.00 62.66 105 ASP A O 1
ATOM 836 N N . ASN A 1 106 ? 14.147 -18.650 15.919 1.00 58.22 106 ASN A N 1
ATOM 837 C CA . ASN A 1 106 ? 15.274 -17.696 15.991 1.00 58.22 106 ASN A CA 1
ATOM 838 C C . ASN A 1 106 ? 14.878 -16.281 16.463 1.00 58.22 106 ASN A C 1
ATOM 840 O O . ASN A 1 106 ? 15.616 -15.312 16.267 1.00 58.22 106 ASN A O 1
ATOM 844 N N . GLY A 1 107 ? 13.726 -16.164 17.128 1.00 66.81 107 GLY A N 1
ATOM 845 C CA . GLY A 1 107 ? 13.253 -14.926 17.744 1.00 66.81 107 GLY A CA 1
ATOM 846 C C . GLY A 1 107 ? 12.186 -14.216 16.912 1.00 66.81 107 GLY A C 1
ATOM 847 O O . GLY A 1 107 ? 12.460 -13.497 15.959 1.00 66.81 107 GLY A O 1
ATOM 848 N N . ILE A 1 108 ? 10.932 -14.325 17.345 1.00 71.12 108 ILE A N 1
ATOM 849 C CA . ILE A 1 108 ? 9.796 -13.585 16.763 1.00 71.12 108 ILE A CA 1
ATOM 850 C C . ILE A 1 108 ? 10.071 -12.072 16.736 1.00 71.12 108 ILE A C 1
ATOM 852 O O . ILE A 1 108 ? 9.688 -11.377 15.796 1.00 71.12 108 ILE A O 1
ATOM 856 N N . LEU A 1 109 ? 10.756 -11.556 17.761 1.00 74.12 109 LEU A N 1
ATOM 857 C CA . LEU A 1 109 ? 11.039 -10.130 17.902 1.00 74.12 109 LEU A CA 1
ATOM 858 C C . LEU A 1 109 ? 12.000 -9.607 16.823 1.00 74.12 109 LEU A C 1
ATOM 860 O O . LEU A 1 109 ? 11.771 -8.523 16.290 1.00 74.12 109 LEU A O 1
ATOM 864 N N . THR A 1 110 ? 13.047 -10.369 16.489 1.00 75.25 110 THR A N 1
ATOM 865 C CA . THR A 1 110 ? 14.020 -10.004 15.446 1.00 75.25 110 THR A CA 1
ATOM 866 C C . THR A 1 110 ? 13.366 -10.073 14.072 1.00 75.25 110 THR A C 1
ATOM 868 O O . THR A 1 110 ? 13.456 -9.117 13.309 1.00 75.25 110 THR A O 1
ATOM 871 N N . GLY A 1 111 ? 12.581 -11.120 13.800 1.00 72.00 111 GLY A N 1
ATOM 872 C CA . GLY A 1 111 ? 11.814 -11.225 12.558 1.00 72.00 111 GLY A CA 1
ATOM 873 C C . GLY A 1 111 ? 10.799 -10.091 12.363 1.00 72.00 111 GLY A C 1
ATOM 874 O O . GLY A 1 111 ? 10.693 -9.537 11.266 1.00 72.00 111 GLY A O 1
ATOM 875 N N . LEU A 1 112 ? 10.089 -9.692 13.427 1.00 73.06 112 LEU A N 1
ATOM 876 C CA . LEU A 1 112 ? 9.190 -8.537 13.390 1.00 73.06 112 LEU A CA 1
ATOM 877 C C . LEU A 1 112 ? 9.962 -7.236 13.168 1.00 73.06 112 LEU A C 1
ATOM 879 O O . LEU A 1 112 ? 9.584 -6.464 12.291 1.00 73.06 112 LEU A O 1
ATOM 883 N N . HIS A 1 113 ? 11.043 -6.993 13.912 1.00 77.06 113 HIS A N 1
ATOM 884 C CA . HIS A 1 113 ? 11.885 -5.807 13.735 1.00 77.06 113 HIS A CA 1
ATOM 885 C C . HIS A 1 113 ? 12.414 -5.692 12.297 1.00 77.06 113 HIS A C 1
ATOM 887 O O . HIS A 1 113 ? 12.351 -4.625 11.684 1.00 77.06 113 HIS A O 1
ATOM 893 N N . ASP A 1 114 ? 12.860 -6.801 11.716 1.00 73.75 114 ASP A N 1
ATOM 894 C CA . ASP A 1 114 ? 13.343 -6.848 10.340 1.00 73.75 114 ASP A CA 1
ATOM 895 C C . ASP A 1 114 ? 12.216 -6.597 9.331 1.00 73.75 114 ASP A C 1
ATOM 897 O O . ASP A 1 114 ? 12.390 -5.876 8.347 1.00 73.75 114 ASP A O 1
ATOM 901 N N . ALA A 1 115 ? 11.018 -7.137 9.571 1.00 71.00 115 ALA A N 1
ATOM 902 C CA . ALA A 1 115 ? 9.852 -6.850 8.742 1.00 71.00 115 ALA A CA 1
ATOM 903 C C . ALA A 1 115 ? 9.428 -5.372 8.836 1.00 71.00 115 ALA A C 1
ATOM 905 O O . ALA A 1 115 ? 9.090 -4.765 7.815 1.00 71.00 115 ALA A O 1
ATOM 906 N N . PHE A 1 116 ? 9.477 -4.776 10.028 1.00 73.81 116 PHE A N 1
ATOM 907 C CA . PHE A 1 116 ? 9.201 -3.357 10.244 1.00 73.81 116 PHE A CA 1
ATOM 908 C C . PHE A 1 116 ? 10.225 -2.473 9.531 1.00 73.81 116 PHE A C 1
ATOM 910 O O . PHE A 1 116 ? 9.830 -1.620 8.733 1.00 73.81 116 PHE A O 1
ATOM 917 N N . SER A 1 117 ? 11.518 -2.713 9.748 1.00 75.44 117 SER A N 1
ATOM 918 C CA . SER A 1 117 ? 12.587 -1.887 9.182 1.00 75.44 117 SER A CA 1
ATOM 919 C C . SER A 1 117 ? 12.656 -1.965 7.658 1.00 75.44 117 SER A C 1
ATOM 921 O O . SER A 1 117 ? 12.862 -0.958 6.986 1.00 75.44 117 SER A O 1
ATOM 923 N N . ARG A 1 118 ? 12.371 -3.126 7.059 1.00 72.19 118 ARG A N 1
ATOM 924 C CA . ARG A 1 118 ? 12.325 -3.256 5.592 1.00 72.19 118 ARG A CA 1
ATOM 925 C C . ARG A 1 118 ? 11.153 -2.518 4.944 1.00 72.19 118 ARG A C 1
ATOM 927 O O . ARG A 1 118 ? 11.289 -2.033 3.821 1.00 72.19 118 ARG A O 1
ATOM 934 N N . ASN A 1 119 ? 10.003 -2.435 5.613 1.00 74.06 119 ASN A N 1
ATOM 935 C CA . ASN A 1 119 ? 8.773 -1.924 4.999 1.00 74.06 119 ASN A CA 1
ATOM 936 C C . ASN A 1 119 ? 8.445 -0.489 5.389 1.00 74.06 119 ASN A C 1
ATOM 938 O O . ASN A 1 119 ? 8.092 0.324 4.533 1.00 74.06 119 ASN A O 1
ATOM 942 N N . LEU A 1 120 ? 8.524 -0.188 6.681 1.00 78.62 120 LEU A N 1
ATOM 943 C CA . LEU A 1 120 ? 8.038 1.061 7.239 1.00 78.62 120 LEU A CA 1
ATOM 944 C C . LEU A 1 120 ? 9.133 2.131 7.269 1.00 78.62 120 LEU A C 1
ATOM 946 O O . LEU A 1 120 ? 8.836 3.285 6.954 1.00 78.62 120 LEU A O 1
ATOM 950 N N . ASP A 1 121 ? 10.390 1.769 7.547 1.00 79.81 121 ASP A N 1
ATOM 951 C CA . ASP A 1 121 ? 11.484 2.748 7.624 1.00 79.81 121 ASP A CA 1
ATOM 952 C C . ASP A 1 121 ? 11.738 3.480 6.305 1.00 79.81 121 ASP A C 1
ATOM 954 O O . ASP A 1 121 ? 11.918 4.696 6.346 1.00 79.81 121 ASP A O 1
ATOM 958 N N . PRO A 1 122 ? 11.688 2.850 5.114 1.00 79.56 122 PRO A N 1
ATOM 959 C CA . PRO A 1 122 ? 11.828 3.589 3.863 1.00 79.56 122 PRO A CA 1
ATOM 960 C C . PRO A 1 122 ? 10.704 4.613 3.664 1.00 79.56 122 PRO A C 1
ATOM 962 O O . PRO A 1 122 ? 10.936 5.694 3.118 1.00 79.56 122 PRO A O 1
ATOM 965 N N . VAL A 1 123 ? 9.488 4.293 4.121 1.00 81.62 123 VAL A N 1
ATOM 966 C CA . VAL A 1 123 ? 8.310 5.162 4.001 1.00 81.62 123 VAL A CA 1
ATOM 967 C C . VAL A 1 123 ? 8.398 6.319 4.995 1.00 81.62 123 VAL A C 1
ATOM 969 O O . VAL A 1 123 ? 8.377 7.478 4.580 1.00 81.62 123 VAL A O 1
ATOM 972 N N . ILE A 1 124 ? 8.568 6.030 6.289 1.00 83.94 124 ILE A N 1
ATOM 973 C CA . ILE A 1 124 ? 8.686 7.047 7.346 1.00 83.94 124 ILE A CA 1
ATOM 974 C C . ILE A 1 124 ? 9.971 7.860 7.179 1.00 83.94 124 ILE A C 1
ATOM 976 O O . ILE A 1 124 ? 9.966 9.078 7.347 1.00 83.94 124 ILE A O 1
ATOM 980 N N . GLY A 1 125 ? 11.080 7.219 6.819 1.00 83.00 125 GLY A N 1
ATOM 981 C CA . GLY A 1 125 ? 12.383 7.839 6.585 1.00 83.00 125 GLY A CA 1
ATOM 982 C C . GLY A 1 125 ? 12.315 8.970 5.565 1.00 83.00 125 GLY A C 1
ATOM 983 O O . GLY A 1 125 ? 12.900 10.026 5.795 1.00 83.00 125 GLY A O 1
ATOM 984 N N . SER A 1 126 ? 11.506 8.789 4.519 1.00 84.38 126 SER A N 1
ATOM 985 C CA . SER A 1 126 ? 11.326 9.754 3.428 1.00 84.38 126 SER A CA 1
ATOM 986 C C . SER A 1 126 ? 10.365 10.907 3.747 1.00 84.38 126 SER A C 1
ATOM 988 O O . SER A 1 126 ? 10.218 11.836 2.949 1.00 84.38 126 SER A O 1
ATOM 990 N N . MET A 1 127 ? 9.666 10.859 4.884 1.00 88.94 127 MET A N 1
ATOM 991 C CA . MET A 1 127 ? 8.763 11.934 5.290 1.00 88.94 127 MET A CA 1
ATOM 992 C C . MET A 1 127 ? 9.550 13.112 5.893 1.00 88.94 127 MET A C 1
ATOM 994 O O . MET A 1 127 ? 10.514 12.896 6.628 1.00 88.94 127 MET A O 1
ATOM 998 N N . PRO A 1 128 ? 9.140 14.369 5.655 1.00 91.69 128 PRO A N 1
ATOM 999 C CA . PRO A 1 128 ? 9.687 15.520 6.373 1.00 91.69 128 PRO A CA 1
ATOM 1000 C C . PRO A 1 128 ? 9.463 15.408 7.888 1.00 91.69 128 PRO A C 1
ATOM 1002 O O . PRO A 1 128 ? 8.430 14.897 8.321 1.00 91.69 128 PRO A O 1
ATOM 1005 N N . SER A 1 129 ? 10.373 15.950 8.705 1.00 93.25 129 SER A N 1
ATOM 1006 C CA . SER A 1 129 ? 10.293 15.873 10.177 1.00 93.25 129 SER A CA 1
ATOM 1007 C C . SER A 1 129 ? 8.975 16.402 10.744 1.00 93.25 129 SER A C 1
ATOM 1009 O O . SER A 1 129 ? 8.434 15.813 11.674 1.00 93.25 129 SER A O 1
ATOM 1011 N N . ILE A 1 130 ? 8.410 17.455 10.138 1.00 94.00 130 ILE A N 1
ATOM 1012 C CA . ILE A 1 130 ? 7.103 17.997 10.533 1.00 94.00 130 ILE A CA 1
ATOM 1013 C C . ILE A 1 130 ? 5.976 16.966 10.376 1.00 94.00 130 ILE A C 1
ATOM 1015 O O . ILE A 1 130 ? 5.117 16.870 11.242 1.00 94.00 130 ILE A O 1
ATOM 1019 N N . VAL A 1 131 ? 6.008 16.143 9.323 1.00 94.31 131 VAL A N 1
ATOM 1020 C CA . VAL A 1 131 ? 5.010 15.087 9.081 1.00 94.31 131 VAL A CA 1
ATOM 1021 C C . VAL A 1 131 ? 5.197 13.936 10.069 1.00 94.31 131 VAL A C 1
ATOM 1023 O O . VAL A 1 131 ? 4.225 13.402 10.591 1.00 94.31 131 VAL A O 1
ATOM 1026 N N . LYS A 1 132 ? 6.446 13.570 10.386 1.00 93.75 132 LYS A N 1
ATOM 1027 C CA . LYS A 1 132 ? 6.716 12.549 11.414 1.00 93.75 132 LYS A CA 1
ATOM 1028 C C . LYS A 1 132 ? 6.196 13.003 12.778 1.00 93.75 132 LYS A C 1
ATOM 1030 O O . LYS A 1 132 ? 5.525 12.238 13.464 1.00 93.75 132 LYS A O 1
ATOM 1035 N N . ALA A 1 133 ? 6.453 14.261 13.140 1.00 93.81 133 ALA A N 1
ATOM 1036 C CA . ALA A 1 133 ? 5.975 14.845 14.386 1.00 93.81 133 ALA A CA 1
ATOM 1037 C C . ALA A 1 133 ? 4.441 14.845 14.462 1.00 93.81 133 ALA A C 1
ATOM 1039 O O . ALA A 1 133 ? 3.887 14.427 15.477 1.00 93.81 133 ALA A O 1
ATOM 1040 N N . THR A 1 134 ? 3.741 15.239 13.389 1.00 94.12 134 THR A N 1
ATOM 1041 C CA . THR A 1 134 ? 2.270 15.215 13.380 1.00 94.12 134 THR A CA 1
ATOM 1042 C C . THR A 1 134 ? 1.715 13.801 13.516 1.00 94.12 134 THR A C 1
ATOM 1044 O O . THR A 1 134 ? 0.745 13.615 14.251 1.00 94.12 134 THR A O 1
ATOM 1047 N N . LEU A 1 135 ? 2.331 12.796 12.885 1.00 94.00 135 LEU A N 1
ATOM 1048 C CA . LEU A 1 135 ? 1.933 11.393 13.036 1.00 94.00 135 LEU A CA 1
ATOM 1049 C C . LEU A 1 135 ? 2.116 10.889 14.475 1.00 94.00 135 LEU A C 1
ATOM 1051 O O . LEU A 1 135 ? 1.187 10.305 15.027 1.00 94.00 135 LEU A O 1
ATOM 1055 N N . VAL A 1 136 ? 3.264 11.162 15.105 1.00 94.56 136 VAL A N 1
ATOM 1056 C CA . VAL A 1 136 ? 3.541 10.754 16.496 1.00 94.56 136 VAL A CA 1
ATOM 1057 C C . VAL A 1 136 ? 2.580 11.430 17.476 1.00 94.56 136 VAL A C 1
ATOM 1059 O O . VAL A 1 136 ? 1.991 10.758 18.321 1.00 94.56 136 VAL A O 1
ATOM 1062 N N . ILE A 1 137 ? 2.368 12.742 17.337 1.00 94.44 137 ILE A N 1
ATOM 1063 C CA . ILE A 1 137 ? 1.436 13.499 18.184 1.00 94.44 137 ILE A CA 1
ATOM 1064 C C . ILE A 1 137 ? 0.013 12.956 18.023 1.00 94.44 137 ILE A C 1
ATOM 1066 O O . ILE A 1 137 ? -0.667 12.698 19.015 1.00 94.44 137 ILE A O 1
ATOM 1070 N N . THR A 1 138 ? -0.436 12.732 16.786 1.00 95.94 138 THR A N 1
ATOM 1071 C CA . THR A 1 138 ? -1.783 12.204 16.520 1.00 95.94 138 THR A CA 1
ATOM 1072 C C . THR A 1 138 ? -1.942 10.793 17.082 1.00 95.94 138 THR A C 1
ATOM 1074 O O . THR A 1 138 ? -2.967 10.494 17.692 1.00 95.94 138 THR A O 1
ATOM 1077 N N . LEU A 1 139 ? -0.921 9.940 16.952 1.00 96.12 139 LEU A N 1
ATOM 1078 C CA . LEU A 1 139 ? -0.926 8.607 17.545 1.00 96.12 139 LEU A CA 1
ATOM 1079 C C . LEU A 1 139 ? -1.047 8.684 19.073 1.00 96.12 139 LEU A C 1
ATOM 1081 O O . LEU A 1 139 ? -1.925 8.035 19.637 1.00 96.12 139 LEU A O 1
ATOM 1085 N N . ALA A 1 140 ? -0.262 9.531 19.739 1.00 96.31 140 ALA A N 1
ATOM 1086 C CA . ALA A 1 140 ? -0.347 9.719 21.187 1.00 96.31 140 ALA A CA 1
ATOM 1087 C C . ALA A 1 140 ? -1.741 10.200 21.635 1.00 96.31 140 ALA A C 1
ATOM 1089 O O . ALA A 1 140 ? -2.317 9.648 22.573 1.00 96.31 140 ALA A O 1
ATOM 1090 N N . ILE A 1 141 ? -2.328 11.171 20.923 1.00 96.56 141 ILE A N 1
ATOM 1091 C CA . ILE A 1 141 ? -3.690 11.665 21.187 1.00 96.56 141 ILE A CA 1
ATOM 1092 C C . ILE A 1 141 ? -4.720 10.544 20.983 1.00 96.56 141 ILE A C 1
ATOM 1094 O O . ILE A 1 141 ? -5.629 10.388 21.798 1.00 96.56 141 ILE A O 1
ATOM 1098 N N . SER A 1 142 ? -4.581 9.740 19.924 1.00 97.19 142 SER A N 1
ATOM 1099 C CA . SER A 1 142 ? -5.490 8.623 19.644 1.00 97.19 142 SER A CA 1
ATOM 1100 C C . SER A 1 142 ? -5.436 7.544 20.731 1.00 97.19 142 SER A C 1
ATOM 1102 O O . SER A 1 142 ? -6.483 7.087 21.185 1.00 97.19 142 SER A O 1
ATOM 1104 N N . VAL A 1 143 ? -4.240 7.214 21.231 1.00 96.81 143 VAL A N 1
ATOM 1105 C CA . VAL A 1 143 ? -4.042 6.274 22.343 1.00 96.81 143 VAL A CA 1
ATOM 1106 C C . VAL A 1 143 ? -4.644 6.834 23.631 1.00 96.81 143 VAL A C 1
ATOM 1108 O O . VAL A 1 143 ? -5.396 6.136 24.308 1.00 96.81 143 VAL A O 1
ATOM 1111 N N . ALA A 1 144 ? -4.402 8.110 23.946 1.00 95.75 144 ALA A N 1
ATOM 1112 C CA . ALA A 1 144 ? -5.015 8.766 25.102 1.00 95.75 144 ALA A CA 1
ATOM 1113 C C . ALA A 1 144 ? -6.553 8.767 25.017 1.00 95.75 144 ALA A C 1
ATOM 1115 O O . ALA A 1 144 ? -7.241 8.562 26.018 1.00 95.75 144 ALA A O 1
ATOM 1116 N N . CYS A 1 145 ? -7.101 8.951 23.814 1.00 95.62 145 CYS A N 1
ATOM 1117 C CA . CYS A 1 145 ? -8.534 8.882 23.556 1.00 95.62 145 CYS A CA 1
ATOM 1118 C C . CYS A 1 145 ? -9.094 7.472 23.805 1.00 95.62 145 CYS A C 1
ATOM 1120 O O . CYS A 1 145 ? -10.087 7.323 24.517 1.00 95.62 145 CYS A O 1
ATOM 1122 N N . VAL A 1 146 ? -8.421 6.438 23.291 1.00 96.25 146 VAL A N 1
ATOM 1123 C CA . VAL A 1 146 ? -8.764 5.027 23.530 1.00 96.25 146 VAL A CA 1
ATOM 1124 C C . VAL A 1 146 ? -8.746 4.700 25.021 1.00 96.25 146 VAL A C 1
ATOM 1126 O O . VAL A 1 146 ? -9.715 4.143 25.528 1.00 96.25 146 VAL A O 1
ATOM 1129 N N . ILE A 1 147 ? -7.695 5.105 25.741 1.00 95.50 147 ILE A N 1
ATOM 1130 C CA . ILE A 1 147 ? -7.571 4.906 27.192 1.00 95.50 147 ILE A CA 1
ATOM 1131 C C . ILE A 1 147 ? -8.733 5.584 27.926 1.00 95.50 147 ILE A C 1
ATOM 1133 O O . ILE A 1 147 ? -9.398 4.953 28.746 1.00 95.50 147 ILE A O 1
ATOM 1137 N N . ARG A 1 148 ? -9.044 6.844 27.597 1.00 94.75 148 ARG A N 1
ATOM 1138 C CA . ARG A 1 148 ? -10.174 7.567 28.199 1.00 94.75 148 ARG A CA 1
ATOM 1139 C C . ARG A 1 148 ? -11.492 6.807 28.035 1.00 94.75 148 ARG A C 1
ATOM 1141 O O . ARG A 1 148 ? -12.250 6.707 28.997 1.00 94.75 148 ARG A O 1
ATOM 1148 N N . TYR A 1 149 ? -11.776 6.282 26.844 1.00 93.94 149 TYR A N 1
ATOM 1149 C CA . TYR A 1 149 ? -12.999 5.510 26.604 1.00 93.94 149 TYR A CA 1
ATOM 1150 C C . TYR A 1 149 ? -12.973 4.137 27.280 1.00 93.94 149 TYR A C 1
ATOM 1152 O O . TYR A 1 149 ? -13.990 3.714 27.827 1.00 93.94 149 TYR A O 1
ATOM 1160 N N . ALA A 1 150 ? -11.814 3.479 27.334 1.00 93.12 150 ALA A N 1
ATOM 1161 C CA . ALA A 1 150 ? -11.640 2.201 28.019 1.00 93.12 150 ALA A CA 1
ATOM 1162 C C . ALA A 1 150 ? -11.923 2.285 29.532 1.00 93.12 150 ALA A C 1
ATOM 1164 O O . ALA A 1 150 ? -12.383 1.310 30.126 1.00 93.12 150 ALA A O 1
ATOM 1165 N N . PHE A 1 151 ? -11.705 3.451 30.147 1.00 94.25 151 PHE A N 1
ATOM 1166 C CA . PHE A 1 151 ? -12.009 3.705 31.560 1.00 94.25 151 PHE A CA 1
ATOM 1167 C C . PHE A 1 151 ? -13.332 4.452 31.801 1.00 94.25 151 PHE A C 1
ATOM 1169 O O . PHE A 1 151 ? -13.744 4.590 32.955 1.00 94.25 151 PHE A O 1
ATOM 1176 N N . SER A 1 152 ? -14.032 4.907 30.755 1.00 92.81 152 SER A N 1
ATOM 1177 C CA . SER A 1 152 ? -15.317 5.595 30.924 1.00 92.81 152 SER A CA 1
ATOM 1178 C C . SER A 1 152 ? -16.401 4.635 31.418 1.00 92.81 152 SER A C 1
ATOM 1180 O O . SER A 1 152 ? -16.538 3.516 30.924 1.00 92.81 152 SER A O 1
ATOM 1182 N N . ARG A 1 153 ? -17.213 5.093 32.378 1.00 91.75 153 ARG A N 1
ATOM 1183 C CA . ARG A 1 153 ? -18.374 4.347 32.884 1.00 91.75 153 ARG A CA 1
ATOM 1184 C C . ARG A 1 153 ? -19.557 4.338 31.912 1.00 91.75 153 ARG A C 1
ATOM 1186 O O . ARG A 1 153 ? -20.409 3.468 32.052 1.00 91.75 153 ARG A O 1
ATOM 1193 N N . ASP A 1 154 ? -19.555 5.220 30.914 1.00 90.69 154 ASP A N 1
ATOM 1194 C CA . ASP A 1 154 ? -20.645 5.383 29.940 1.00 90.69 154 ASP A CA 1
ATOM 1195 C C . ASP A 1 154 ? -20.766 4.192 28.972 1.00 90.69 154 ASP A C 1
ATOM 1197 O O . ASP A 1 154 ? -21.789 4.003 28.320 1.00 90.69 154 ASP A O 1
ATOM 1201 N N . TYR A 1 155 ? -19.718 3.370 28.877 1.00 91.75 155 TYR A N 1
ATOM 1202 C CA . TYR A 1 155 ? -19.637 2.229 27.965 1.00 91.75 155 TYR A CA 1
ATOM 1203 C C . TYR A 1 155 ? -19.773 0.912 28.722 1.00 91.75 155 TYR A C 1
ATOM 1205 O O . TYR A 1 155 ? -19.293 0.785 29.851 1.00 91.75 155 TYR A O 1
ATOM 1213 N N . LYS A 1 156 ? -20.353 -0.120 28.104 1.00 93.19 156 LYS A N 1
ATOM 1214 C CA . LYS A 1 156 ? -20.366 -1.467 28.697 1.00 93.19 156 LYS A CA 1
ATOM 1215 C C . LYS A 1 156 ? -18.954 -2.052 28.691 1.00 93.19 156 LYS A C 1
ATOM 1217 O O . LYS A 1 156 ? -18.143 -1.719 27.833 1.00 93.19 156 LYS A O 1
ATOM 1222 N N . ILE A 1 157 ? -18.655 -2.964 29.619 1.00 93.38 157 ILE A N 1
ATOM 1223 C CA . ILE A 1 157 ? -17.321 -3.585 29.715 1.00 93.38 157 ILE A CA 1
ATOM 1224 C C . ILE A 1 157 ? -16.887 -4.254 28.399 1.00 93.38 157 ILE A C 1
ATOM 1226 O O . ILE A 1 157 ? -15.738 -4.128 27.988 1.00 93.38 157 ILE A O 1
ATOM 1230 N N . GLN A 1 158 ? -17.830 -4.893 27.702 1.00 92.94 158 GLN A N 1
ATOM 1231 C CA . GLN A 1 158 ? -17.605 -5.529 26.403 1.00 92.94 158 GLN A CA 1
ATOM 1232 C C . GLN A 1 158 ? -17.165 -4.512 25.340 1.00 92.94 158 GLN A C 1
ATOM 1234 O O . GLN A 1 158 ? -16.224 -4.777 24.598 1.00 92.94 158 GLN A O 1
ATOM 1239 N N . ASP A 1 159 ? -17.786 -3.332 25.315 1.00 94.00 159 ASP A N 1
ATOM 1240 C CA . ASP A 1 159 ? -17.481 -2.264 24.357 1.00 94.00 159 ASP A CA 1
ATOM 1241 C C . ASP A 1 159 ? -16.094 -1.681 24.606 1.00 94.00 159 ASP A C 1
ATOM 1243 O O . ASP A 1 159 ? -15.337 -1.449 23.668 1.00 94.00 159 ASP A O 1
ATOM 1247 N N . ARG A 1 160 ? -15.733 -1.505 25.883 1.00 94.56 160 ARG A N 1
ATOM 1248 C CA . ARG A 1 160 ? -14.407 -1.025 26.293 1.00 94.56 160 ARG A CA 1
ATOM 1249 C C . ARG A 1 160 ? -13.309 -1.986 25.843 1.00 94.56 160 ARG A C 1
ATOM 1251 O O . ARG A 1 160 ? -12.330 -1.553 25.238 1.00 94.56 160 ARG A O 1
ATOM 1258 N N . ILE A 1 161 ? -13.495 -3.287 26.084 1.00 94.62 161 ILE A N 1
ATOM 1259 C CA . ILE A 1 161 ? -12.559 -4.331 25.643 1.00 94.62 161 ILE A CA 1
ATOM 1260 C C . ILE A 1 161 ? -12.468 -4.342 24.116 1.00 94.62 161 ILE A C 1
ATOM 1262 O O . ILE A 1 161 ? -11.372 -4.295 23.560 1.00 94.62 161 ILE A O 1
ATOM 1266 N N . LEU A 1 162 ? -13.612 -4.361 23.428 1.00 94.50 162 LEU A N 1
ATOM 1267 C CA . LEU A 1 162 ? -13.653 -4.453 21.973 1.00 94.50 162 LEU A CA 1
ATOM 1268 C C . LEU A 1 162 ? -13.029 -3.227 21.298 1.00 94.50 162 LEU A C 1
ATOM 1270 O O . LEU A 1 162 ? -12.364 -3.378 20.275 1.00 94.50 162 LEU A O 1
ATOM 1274 N N . LEU A 1 163 ? -13.181 -2.037 21.878 1.00 95.38 163 LEU A N 1
ATOM 1275 C CA . LEU A 1 163 ? -12.557 -0.806 21.400 1.00 95.38 163 LEU A CA 1
ATOM 1276 C C . LEU A 1 163 ? -11.024 -0.873 21.498 1.00 95.38 163 LEU A C 1
ATOM 1278 O O . LEU A 1 163 ? -10.342 -0.604 20.509 1.00 95.38 163 LEU A O 1
ATOM 1282 N N . VAL A 1 164 ? -10.477 -1.294 22.646 1.00 95.94 164 VAL A N 1
ATOM 1283 C CA . VAL A 1 164 ? -9.019 -1.441 22.839 1.00 95.94 164 VAL A CA 1
ATOM 1284 C C . VAL A 1 164 ? -8.441 -2.509 21.911 1.00 95.94 164 VAL A C 1
ATOM 1286 O O . VAL A 1 164 ? -7.409 -2.283 21.272 1.00 95.94 164 VAL A O 1
ATOM 1289 N N . VAL A 1 165 ? -9.113 -3.659 21.807 1.00 94.75 165 VAL A N 1
ATOM 1290 C CA . VAL A 1 165 ? -8.682 -4.770 20.950 1.00 94.75 165 VAL A CA 1
ATOM 1291 C C . VAL A 1 165 ? -8.734 -4.366 19.479 1.00 94.75 165 VAL A C 1
ATOM 1293 O O . VAL A 1 165 ? -7.745 -4.535 18.775 1.00 94.75 165 VAL A O 1
ATOM 1296 N N . SER A 1 166 ? -9.837 -3.773 19.012 1.00 94.12 166 SER A N 1
ATOM 1297 C CA . SER A 1 166 ? -9.997 -3.377 17.604 1.00 94.12 166 SER A CA 1
ATOM 1298 C C . SER A 1 166 ? -8.986 -2.306 17.192 1.00 94.12 166 SER A C 1
ATOM 1300 O O . SER A 1 166 ? -8.442 -2.364 16.086 1.00 94.12 166 SER A O 1
ATOM 1302 N N . PHE A 1 167 ? -8.700 -1.346 18.077 1.00 95.44 167 PHE A N 1
ATOM 1303 C CA . PHE A 1 167 ? -7.718 -0.299 17.810 1.00 95.44 167 PHE A CA 1
ATOM 1304 C C . PHE A 1 167 ? -6.297 -0.871 17.734 1.00 95.44 167 PHE A C 1
ATOM 1306 O O . PHE A 1 167 ? -5.617 -0.688 16.724 1.00 95.44 167 PHE A O 1
ATOM 1313 N N . SER A 1 168 ? -5.877 -1.639 18.746 1.00 93.31 168 SER A N 1
ATOM 1314 C CA . SER A 1 168 ? -4.557 -2.288 18.774 1.00 93.31 168 SER A CA 1
ATOM 1315 C C . SER A 1 168 ? -4.364 -3.240 17.592 1.00 93.31 168 SER A C 1
ATOM 1317 O O . SER A 1 168 ? -3.324 -3.231 16.938 1.00 93.31 168 SER A O 1
ATOM 1319 N N . PHE A 1 169 ? -5.392 -4.018 17.256 1.00 90.06 169 PHE A N 1
ATOM 1320 C CA . PHE A 1 169 ? -5.352 -4.936 16.125 1.00 90.06 169 PHE A CA 1
ATOM 1321 C C . PHE A 1 169 ? -5.215 -4.196 14.787 1.00 90.06 169 PHE A C 1
ATOM 1323 O O . PHE A 1 169 ? -4.417 -4.595 13.941 1.00 90.06 169 PHE A O 1
ATOM 1330 N N . SER A 1 170 ? -5.902 -3.063 14.613 1.00 91.38 170 SER A N 1
ATOM 1331 C CA . SER A 1 170 ? -5.759 -2.212 13.420 1.00 91.38 170 SER A CA 1
ATOM 1332 C C . SER A 1 170 ? -4.353 -1.620 13.274 1.00 91.38 170 SER A C 1
ATOM 1334 O O . SER A 1 170 ? -3.870 -1.467 12.148 1.00 91.38 170 SER A O 1
ATOM 1336 N N . LEU A 1 171 ? -3.690 -1.302 14.395 1.00 89.06 171 LEU A N 1
ATOM 1337 C CA . LEU A 1 171 ? -2.306 -0.819 14.413 1.00 89.06 171 LEU A CA 1
ATOM 1338 C C . LEU A 1 171 ? -1.293 -1.893 14.026 1.00 89.06 171 LEU A C 1
ATOM 1340 O O . LEU A 1 171 ? -0.247 -1.536 13.509 1.00 89.06 171 LEU A O 1
ATOM 1344 N N . ILE A 1 172 ? -1.588 -3.175 14.246 1.00 84.50 172 ILE A N 1
ATOM 1345 C CA . ILE A 1 172 ? -0.737 -4.294 13.808 1.00 84.50 172 ILE A CA 1
ATOM 1346 C C . ILE A 1 172 ? -1.024 -4.625 12.339 1.00 84.50 172 ILE A C 1
ATOM 1348 O O . ILE A 1 172 ? -0.113 -4.835 11.539 1.00 84.50 172 ILE A O 1
ATOM 1352 N N . MET A 1 173 ? -2.298 -4.594 11.948 1.00 84.19 173 MET A N 1
ATOM 1353 C CA . MET A 1 173 ? -2.745 -4.957 10.605 1.00 84.19 173 MET A CA 1
ATOM 1354 C C . MET A 1 173 ? -2.369 -3.950 9.511 1.00 84.19 173 MET A C 1
ATOM 1356 O O . MET A 1 173 ? -2.676 -4.225 8.354 1.00 84.19 173 MET A O 1
ATOM 1360 N N . PHE A 1 174 ? -1.679 -2.837 9.799 1.00 81.00 174 PHE A N 1
ATOM 1361 C CA . PHE A 1 174 ? -1.218 -1.857 8.790 1.00 81.00 174 PHE A CA 1
ATOM 1362 C C . PHE A 1 174 ? -0.287 -2.458 7.718 1.00 81.00 174 PHE A C 1
ATOM 1364 O O . PHE A 1 174 ? -0.220 -1.969 6.590 1.00 81.00 174 PHE A O 1
ATOM 1371 N N . SER A 1 175 ? 0.438 -3.514 8.090 1.00 73.81 175 SER A N 1
ATOM 1372 C CA . SER A 1 175 ? 1.314 -4.300 7.217 1.00 73.81 175 SER A CA 1
ATOM 1373 C C . SER A 1 175 ? 0.678 -5.657 6.849 1.00 73.81 175 SER A C 1
ATOM 1375 O O . SER A 1 175 ? 1.214 -6.454 6.076 1.00 73.81 175 SER A O 1
ATOM 1377 N N . GLY A 1 176 ? -0.526 -5.917 7.364 1.00 75.81 176 GLY A N 1
ATOM 1378 C CA . GLY A 1 176 ? -1.267 -7.152 7.154 1.00 75.81 176 GLY A CA 1
ATOM 1379 C C . GLY A 1 176 ? -0.496 -8.385 7.620 1.00 75.81 176 GLY A C 1
ATOM 1380 O O . GLY A 1 176 ? 0.299 -8.337 8.555 1.00 75.81 176 GLY A O 1
ATOM 1381 N N . PHE A 1 177 ? -0.697 -9.494 6.912 1.00 69.81 177 PHE A N 1
ATOM 1382 C CA . PHE A 1 177 ? -0.001 -10.754 7.180 1.00 69.81 177 PHE A CA 1
ATOM 1383 C C . PHE A 1 177 ? 1.477 -10.735 6.772 1.00 69.81 177 PHE A C 1
ATOM 1385 O O . PHE A 1 177 ? 2.199 -11.676 7.078 1.00 69.81 177 PHE A O 1
ATOM 1392 N N . SER A 1 178 ? 1.956 -9.674 6.111 1.00 66.31 178 SER A N 1
ATOM 1393 C CA . SER A 1 178 ? 3.349 -9.611 5.653 1.00 66.31 178 SER A CA 1
ATOM 1394 C C . SER A 1 178 ? 4.363 -9.486 6.796 1.00 66.31 178 SER A C 1
ATOM 1396 O O . SER A 1 178 ? 5.507 -9.888 6.621 1.00 66.31 178 SER A O 1
ATOM 1398 N N . LEU A 1 179 ? 3.937 -9.037 7.988 1.00 65.44 179 LEU A N 1
ATOM 1399 C CA . LEU A 1 179 ? 4.763 -9.089 9.205 1.00 65.44 179 LEU A CA 1
ATOM 1400 C C . LEU A 1 179 ? 5.051 -10.516 9.675 1.00 65.44 179 LEU A C 1
ATOM 1402 O O . LEU A 1 179 ? 6.006 -10.717 10.411 1.00 65.44 179 LEU A O 1
ATOM 1406 N N . ALA A 1 180 ? 4.227 -11.488 9.284 1.00 64.69 180 ALA A N 1
ATOM 1407 C CA . ALA A 1 180 ? 4.391 -12.885 9.672 1.00 64.69 180 ALA A CA 1
ATOM 1408 C C . ALA A 1 180 ? 5.207 -13.691 8.647 1.00 64.69 180 ALA A C 1
ATOM 1410 O O . ALA A 1 180 ? 5.500 -14.859 8.884 1.00 64.69 180 ALA A O 1
ATOM 1411 N N . VAL A 1 181 ? 5.567 -13.090 7.509 1.00 66.75 181 VAL A N 1
ATOM 1412 C CA . VAL A 1 181 ? 6.181 -13.772 6.364 1.00 66.75 181 VAL A CA 1
ATOM 1413 C C . VAL A 1 181 ? 7.680 -13.463 6.298 1.00 66.75 181 VAL A C 1
ATOM 1415 O O . VAL A 1 181 ? 8.101 -12.316 6.414 1.00 66.75 181 VAL A O 1
ATOM 1418 N N . LYS A 1 182 ? 8.490 -14.500 6.074 1.00 63.19 182 LYS A N 1
ATOM 1419 C CA . LYS A 1 182 ? 9.963 -14.488 6.053 1.00 63.19 182 LYS A CA 1
ATOM 1420 C C . LYS A 1 182 ? 10.573 -13.790 4.837 1.00 63.19 182 LYS A C 1
ATOM 1422 O O . LYS A 1 182 ? 11.751 -13.463 4.863 1.00 63.19 182 LYS A O 1
ATOM 1427 N N . SER A 1 183 ? 9.802 -13.610 3.763 1.00 58.16 183 SER A N 1
ATOM 1428 C CA . SER A 1 183 ? 10.346 -13.369 2.419 1.00 58.16 183 SER A CA 1
ATOM 1429 C C . SER A 1 183 ? 11.299 -12.168 2.324 1.00 58.16 183 SER A C 1
ATOM 1431 O O . SER A 1 183 ? 11.008 -11.095 2.848 1.00 58.16 183 SER A O 1
ATOM 1433 N N . ASP A 1 184 ? 12.350 -12.305 1.515 1.00 47.28 184 ASP A N 1
ATOM 1434 C CA . ASP A 1 184 ? 13.296 -11.229 1.171 1.00 47.28 184 ASP A CA 1
ATOM 1435 C C . ASP A 1 184 ? 12.672 -10.101 0.316 1.00 47.28 184 ASP A C 1
ATOM 1437 O O . ASP A 1 184 ? 13.275 -9.046 0.129 1.00 47.28 184 ASP A O 1
ATOM 1441 N N . TYR A 1 185 ? 11.457 -10.305 -0.215 1.00 50.50 185 TYR A N 1
ATOM 1442 C CA . TYR A 1 185 ? 10.793 -9.421 -1.183 1.00 50.50 185 TYR A CA 1
ATOM 1443 C C . TYR A 1 185 ? 9.554 -8.715 -0.621 1.00 50.50 185 TYR A C 1
ATOM 1445 O O . TYR A 1 185 ? 8.608 -8.411 -1.361 1.00 50.50 185 TYR A O 1
ATOM 1453 N N . VAL A 1 186 ? 9.540 -8.412 0.681 1.00 52.84 186 VAL A N 1
ATOM 1454 C CA . VAL A 1 186 ? 8.497 -7.540 1.229 1.00 52.84 186 VAL A CA 1
ATOM 1455 C C . VAL A 1 186 ? 8.768 -6.104 0.768 1.00 52.84 186 VAL A C 1
ATOM 1457 O O . VAL A 1 186 ? 9.668 -5.419 1.241 1.00 52.84 186 VAL A O 1
ATOM 1460 N N . MET A 1 187 ? 8.025 -5.688 -0.255 1.00 62.44 187 MET A N 1
ATOM 1461 C CA . MET A 1 187 ? 8.077 -4.346 -0.827 1.00 62.44 187 MET A CA 1
ATOM 1462 C C . MET A 1 187 ? 7.018 -3.461 -0.157 1.00 62.44 187 MET A C 1
ATOM 1464 O O . MET A 1 187 ? 5.912 -3.956 0.064 1.00 62.44 187 MET A O 1
ATOM 1468 N N . PRO A 1 188 ? 7.245 -2.141 0.016 1.00 63.41 188 PRO A N 1
ATOM 1469 C CA . PRO A 1 188 ? 6.279 -1.209 0.621 1.00 63.41 188 PRO A CA 1
ATOM 1470 C C . PRO A 1 188 ? 4.853 -1.265 0.039 1.00 63.41 188 PRO A C 1
ATOM 1472 O O . PRO A 1 188 ? 3.897 -0.867 0.698 1.00 63.41 188 PRO A O 1
ATOM 1475 N N . ARG A 1 189 ? 4.679 -1.818 -1.172 1.00 68.69 189 ARG A N 1
ATOM 1476 C CA . ARG A 1 189 ? 3.376 -2.138 -1.782 1.00 68.69 189 ARG A CA 1
ATOM 1477 C C . ARG A 1 189 ? 2.480 -3.067 -0.946 1.00 68.69 189 ARG A C 1
ATOM 1479 O O . ARG A 1 189 ? 1.296 -3.146 -1.241 1.00 68.69 189 ARG A O 1
ATOM 1486 N N . VAL A 1 190 ? 3.002 -3.781 0.054 1.00 72.88 190 VAL A N 1
ATOM 1487 C CA . VAL A 1 190 ? 2.182 -4.627 0.944 1.00 72.88 190 VAL A CA 1
ATOM 1488 C C . VAL A 1 190 ? 1.502 -3.838 2.066 1.00 72.88 190 VAL A C 1
ATOM 1490 O O . VAL A 1 190 ? 0.541 -4.337 2.646 1.00 72.88 190 VAL A O 1
ATOM 1493 N N . LEU A 1 191 ? 1.930 -2.594 2.326 1.00 80.38 191 LEU A N 1
ATOM 1494 C CA . LEU A 1 191 ? 1.370 -1.689 3.342 1.00 80.38 191 LEU A CA 1
ATOM 1495 C C . LEU A 1 191 ? 0.024 -1.080 2.901 1.00 80.38 191 LEU A C 1
ATOM 1497 O O . LEU A 1 191 ? -0.239 0.108 3.079 1.00 80.38 191 LEU A O 1
ATOM 1501 N N . MET A 1 192 ? -0.834 -1.886 2.276 1.00 82.25 192 MET A N 1
ATOM 1502 C CA . MET A 1 192 ? -2.093 -1.442 1.675 1.00 82.25 192 MET A CA 1
ATOM 1503 C C . MET A 1 192 ? -3.069 -0.900 2.723 1.00 82.25 192 MET A C 1
ATOM 1505 O O . MET A 1 192 ? -3.787 0.059 2.456 1.00 82.25 192 MET A O 1
ATOM 1509 N N . SER A 1 193 ? -3.081 -1.482 3.922 1.00 87.75 193 SER A N 1
ATOM 1510 C CA . SER A 1 193 ? -3.941 -1.072 5.036 1.00 87.75 193 SER A CA 1
ATOM 1511 C C . SER A 1 193 ? -3.405 0.120 5.827 1.00 87.75 193 SER A C 1
ATOM 1513 O O . SER A 1 193 ? -4.179 0.705 6.582 1.00 87.75 193 SER A O 1
ATOM 1515 N N . LEU A 1 194 ? -2.149 0.546 5.626 1.00 88.25 194 LEU A N 1
ATOM 1516 C CA . LEU A 1 194 ? -1.558 1.682 6.343 1.00 88.25 194 LEU A CA 1
ATOM 1517 C C . LEU A 1 194 ? -2.408 2.950 6.223 1.00 88.25 194 LEU A C 1
ATOM 1519 O O . LEU A 1 194 ? -2.659 3.607 7.228 1.00 88.25 194 LEU A O 1
ATOM 1523 N N . GLY A 1 195 ? -2.900 3.272 5.023 1.00 89.06 195 GLY A N 1
ATOM 1524 C CA . GLY A 1 195 ? -3.756 4.445 4.820 1.00 89.06 195 GLY A CA 1
ATOM 1525 C C . GLY A 1 195 ? -5.024 4.398 5.678 1.00 89.06 195 GLY A C 1
ATOM 1526 O O . GLY A 1 195 ? -5.359 5.377 6.339 1.00 89.06 195 GLY A O 1
ATOM 1527 N N . LEU A 1 196 ? -5.681 3.237 5.739 1.00 91.06 196 LEU A N 1
ATOM 1528 C CA . LEU A 1 196 ? -6.900 3.052 6.526 1.00 91.06 196 LEU A CA 1
ATOM 1529 C C . LEU A 1 196 ? -6.623 3.050 8.038 1.00 91.06 196 LEU A C 1
ATOM 1531 O O . LEU A 1 196 ? -7.386 3.639 8.802 1.00 91.06 196 LEU A O 1
ATOM 1535 N N . THR A 1 197 ? -5.507 2.455 8.469 1.00 93.06 197 THR A N 1
ATOM 1536 C CA . THR A 1 197 ? -5.038 2.525 9.860 1.00 93.06 197 THR A CA 1
ATOM 1537 C C . THR A 1 197 ? -4.756 3.973 10.270 1.00 93.06 197 THR A C 1
ATOM 1539 O O . THR A 1 197 ? -5.171 4.398 11.346 1.00 93.06 197 THR A O 1
ATOM 1542 N N . LEU A 1 198 ? -4.115 4.772 9.410 1.00 93.12 198 LEU A N 1
ATOM 1543 C CA . LEU A 1 198 ? -3.876 6.193 9.677 1.00 93.12 198 LEU A CA 1
ATOM 1544 C C . LEU A 1 198 ? -5.183 6.991 9.731 1.00 93.12 198 LEU A C 1
ATOM 1546 O O . LEU A 1 198 ? -5.343 7.819 10.626 1.00 93.12 198 LEU A O 1
ATOM 1550 N N . CYS A 1 199 ? -6.148 6.713 8.849 1.00 93.25 199 CYS A N 1
ATOM 1551 C CA . CYS A 1 199 ? -7.488 7.300 8.944 1.00 93.25 199 CYS A CA 1
ATOM 1552 C C . CYS A 1 199 ? -8.140 7.013 10.304 1.00 93.25 199 CYS A C 1
ATOM 1554 O O . CYS A 1 199 ? -8.710 7.925 10.901 1.00 93.25 199 CYS A O 1
ATOM 1556 N N . LEU A 1 200 ? -8.021 5.784 10.821 1.00 94.75 200 LEU A N 1
ATOM 1557 C CA . LEU A 1 200 ? -8.527 5.428 12.148 1.00 94.75 200 LEU A CA 1
ATOM 1558 C C . LEU A 1 200 ? -7.811 6.210 13.262 1.00 94.75 200 LEU A C 1
ATOM 1560 O O . LEU A 1 200 ? -8.466 6.714 14.173 1.00 94.75 200 LEU A O 1
ATOM 1564 N N . VAL A 1 201 ? -6.486 6.356 13.180 1.00 95.81 201 VAL A N 1
ATOM 1565 C CA . VAL A 1 201 ? -5.690 7.146 14.138 1.00 95.81 201 VAL A CA 1
ATOM 1566 C C . VAL A 1 201 ? -6.148 8.608 14.159 1.00 95.81 201 VAL A C 1
ATOM 1568 O O . VAL A 1 201 ? -6.428 9.144 15.233 1.00 95.81 201 VAL A O 1
ATOM 1571 N N . PHE A 1 202 ? -6.303 9.243 12.992 1.00 95.44 202 PHE A N 1
ATOM 1572 C CA . PHE A 1 202 ? -6.817 10.614 12.895 1.00 95.44 202 PHE A CA 1
ATOM 1573 C C . PHE A 1 202 ? -8.259 10.736 13.402 1.00 95.44 202 PHE A C 1
ATOM 1575 O O . PHE A 1 202 ? -8.577 11.692 14.112 1.00 95.44 202 PHE A O 1
ATOM 1582 N N . PHE A 1 203 ? -9.120 9.765 13.087 1.00 95.00 203 PHE A N 1
ATOM 1583 C CA . PHE A 1 203 ? -10.499 9.724 13.571 1.00 95.00 203 PHE A CA 1
ATOM 1584 C C . PHE A 1 203 ? -10.559 9.666 15.102 1.00 95.00 203 PHE A C 1
ATOM 1586 O O . PHE A 1 203 ? -11.248 10.478 15.721 1.00 95.00 203 PHE A O 1
ATOM 1593 N N . MET A 1 204 ? -9.791 8.766 15.725 1.00 95.81 204 MET A N 1
ATOM 1594 C CA . MET A 1 204 ? -9.728 8.647 17.183 1.00 95.81 204 MET A CA 1
ATOM 1595 C C . MET A 1 204 ? -9.152 9.905 17.831 1.00 95.81 204 MET A C 1
ATOM 1597 O O . MET A 1 204 ? -9.718 10.408 18.799 1.00 95.81 204 MET A O 1
ATOM 1601 N N . ALA A 1 205 ? -8.081 10.472 17.275 1.00 95.62 205 ALA A N 1
ATOM 1602 C CA . ALA A 1 205 ? -7.508 11.711 17.792 1.00 95.62 205 ALA A CA 1
ATOM 1603 C C . ALA A 1 205 ? -8.516 12.878 17.750 1.00 95.62 205 ALA A C 1
ATOM 1605 O O . ALA A 1 205 ? -8.641 13.638 18.712 1.00 95.62 205 ALA A O 1
ATOM 1606 N N . HIS A 1 206 ? -9.314 12.967 16.680 1.00 94.69 206 HIS A N 1
ATOM 1607 C CA . HIS A 1 206 ? -10.355 13.983 16.535 1.00 94.69 206 HIS A CA 1
ATOM 1608 C C . HIS A 1 206 ? -11.507 13.838 17.549 1.00 94.69 206 HIS A C 1
ATOM 1610 O O . HIS A 1 206 ? -12.157 14.827 17.896 1.00 94.69 206 HIS A O 1
ATOM 1616 N N . ARG A 1 207 ? -11.775 12.636 18.075 1.00 92.94 207 ARG A N 1
ATOM 1617 C CA . ARG A 1 207 ? -12.822 12.441 19.096 1.00 92.94 207 ARG A CA 1
ATOM 1618 C C . ARG A 1 207 ? -12.454 13.074 20.443 1.00 92.94 207 ARG A C 1
ATOM 1620 O O . ARG A 1 207 ? -13.348 13.406 21.223 1.00 92.94 207 ARG A O 1
ATOM 1627 N N . LEU A 1 208 ? -11.174 13.348 20.699 1.00 91.56 208 LEU A N 1
ATOM 1628 C CA . LEU A 1 208 ? -10.741 14.032 21.914 1.00 91.56 208 LEU A CA 1
ATOM 1629 C C . LEU A 1 208 ? -10.920 15.557 21.785 1.00 91.56 208 LEU A C 1
ATOM 1631 O O . LEU A 1 208 ? -10.135 16.241 21.132 1.00 91.56 208 LEU A O 1
ATOM 1635 N N . ILE A 1 209 ? -11.955 16.102 22.441 1.00 85.19 209 ILE A N 1
ATOM 1636 C CA . ILE A 1 209 ? -12.417 17.501 22.293 1.00 85.19 209 ILE A CA 1
ATOM 1637 C C . ILE A 1 209 ? -11.279 18.534 22.378 1.00 85.19 209 ILE A C 1
ATOM 1639 O O . ILE A 1 209 ? -11.205 19.414 21.521 1.00 85.19 209 ILE A O 1
ATOM 1643 N N . GLY A 1 210 ? -10.368 18.403 23.349 1.00 87.19 210 GLY A N 1
ATOM 1644 C CA . GLY A 1 210 ? -9.257 19.346 23.550 1.00 87.19 210 GLY A CA 1
ATOM 1645 C C . GLY A 1 210 ? -8.222 19.381 22.418 1.00 87.19 210 GLY A C 1
ATOM 1646 O O . GLY A 1 210 ? -7.505 20.363 22.274 1.00 87.19 210 GLY A O 1
ATOM 1647 N N . PHE A 1 211 ? -8.177 18.349 21.571 1.00 92.31 211 PHE A N 1
ATOM 1648 C CA . PHE A 1 211 ? -7.167 18.184 20.523 1.00 92.31 211 PHE A CA 1
ATOM 1649 C C . PHE A 1 211 ? -7.757 18.166 19.108 1.00 92.31 211 PHE A C 1
ATOM 1651 O O . PHE A 1 211 ? -7.045 17.881 18.143 1.00 92.31 211 PHE A O 1
ATOM 1658 N N . LYS A 1 212 ? -9.040 18.516 18.943 1.00 91.62 212 LYS A N 1
ATOM 1659 C CA . LYS A 1 212 ? -9.727 18.535 17.638 1.00 91.62 212 LYS A CA 1
ATOM 1660 C C . LYS A 1 212 ? -8.995 19.361 16.583 1.00 91.62 212 LYS A C 1
ATOM 1662 O O . LYS A 1 212 ? -8.761 18.874 15.479 1.00 91.62 212 LYS A O 1
ATOM 1667 N N . LYS A 1 213 ? -8.608 20.594 16.935 1.00 92.56 213 LYS A N 1
ATOM 1668 C CA . LYS A 1 213 ? -7.900 21.516 16.030 1.00 92.56 213 LYS A CA 1
ATOM 1669 C C . LYS A 1 213 ? -6.520 20.983 15.641 1.00 92.56 213 LYS A C 1
ATOM 1671 O O . LYS A 1 213 ? -6.160 21.028 14.471 1.00 92.56 213 LYS A O 1
ATOM 1676 N N . ILE A 1 214 ? -5.785 20.436 16.612 1.00 92.81 214 ILE A N 1
ATOM 1677 C CA . ILE A 1 214 ? -4.455 19.847 16.400 1.00 92.81 214 ILE A CA 1
ATOM 1678 C C . ILE A 1 214 ? -4.558 18.634 15.472 1.00 92.81 214 ILE A C 1
ATOM 1680 O O . ILE A 1 214 ? -3.824 18.551 14.495 1.00 92.81 214 ILE A O 1
ATOM 1684 N N . SER A 1 215 ? -5.518 17.742 15.725 1.00 93.06 215 SER A N 1
ATOM 1685 C CA . SER A 1 215 ? -5.755 16.544 14.909 1.00 93.06 215 SER A CA 1
ATOM 1686 C C . SER A 1 215 ? -6.152 16.902 13.475 1.00 93.06 215 SER A C 1
ATOM 1688 O O . SER A 1 215 ? -5.671 16.286 12.528 1.00 93.06 215 SER A O 1
ATOM 1690 N N . TYR A 1 216 ? -6.986 17.933 13.301 1.00 93.38 216 TYR A N 1
ATOM 1691 C CA . TYR A 1 216 ? -7.367 18.433 11.981 1.00 93.38 216 TYR A CA 1
ATOM 1692 C C . TYR A 1 216 ? -6.170 19.019 11.221 1.00 93.38 216 TYR A C 1
ATOM 1694 O O . TYR A 1 216 ? -5.930 18.654 10.073 1.00 93.38 216 TYR A O 1
ATOM 1702 N N . LEU A 1 217 ? -5.376 19.881 11.864 1.00 94.88 217 LEU A N 1
ATOM 1703 C CA . LEU A 1 217 ? -4.174 20.451 11.253 1.00 94.88 217 LEU A CA 1
ATOM 1704 C C . LEU A 1 217 ? -3.159 19.358 10.883 1.00 94.88 217 LEU A C 1
ATOM 1706 O O . LEU A 1 217 ? -2.611 19.368 9.782 1.00 94.88 217 LEU A O 1
ATOM 1710 N N . ALA A 1 218 ? -2.950 18.388 11.775 1.00 94.81 218 ALA A N 1
ATOM 1711 C CA . ALA A 1 218 ? -2.094 17.235 11.532 1.00 94.81 218 ALA A CA 1
ATOM 1712 C C . ALA A 1 218 ? -2.569 16.412 10.323 1.00 94.81 218 ALA A C 1
ATOM 1714 O O . ALA A 1 218 ? -1.744 16.029 9.491 1.00 94.81 218 ALA A O 1
ATOM 1715 N N . TYR A 1 219 ? -3.884 16.201 10.188 1.00 93.94 219 TYR A N 1
ATOM 1716 C CA . TYR A 1 219 ? -4.477 15.530 9.031 1.00 93.94 219 TYR A CA 1
ATOM 1717 C C . TYR A 1 219 ? -4.236 16.309 7.737 1.00 93.94 219 TYR A C 1
ATOM 1719 O O . TYR A 1 219 ? -3.809 15.720 6.749 1.00 93.94 219 TYR A O 1
ATOM 1727 N N . VAL A 1 220 ? -4.437 17.631 7.736 1.00 94.69 220 VAL A N 1
ATOM 1728 C CA . VAL A 1 220 ? -4.188 18.479 6.556 1.00 94.69 220 VAL A CA 1
ATOM 1729 C C . VAL A 1 220 ? -2.720 18.408 6.127 1.00 94.69 220 VAL A C 1
ATOM 1731 O O . VAL A 1 220 ? -2.439 18.212 4.945 1.00 94.69 220 VAL A O 1
ATOM 1734 N N . ILE A 1 221 ? -1.779 18.499 7.074 1.00 94.94 221 ILE A N 1
ATOM 1735 C CA . ILE A 1 221 ? -0.337 18.373 6.801 1.00 94.94 221 ILE A CA 1
ATOM 1736 C C . ILE A 1 221 ? -0.017 16.997 6.199 1.00 94.94 221 ILE A C 1
ATOM 1738 O O . ILE A 1 221 ? 0.706 16.902 5.204 1.00 94.94 221 ILE A O 1
ATOM 1742 N N . PHE A 1 222 ? -0.572 15.929 6.776 1.00 93.19 222 PHE A N 1
ATOM 1743 C CA . PHE A 1 222 ? -0.378 14.565 6.288 1.00 93.19 222 PHE A CA 1
ATOM 1744 C C . PHE A 1 222 ? -0.986 14.347 4.892 1.00 93.19 222 PHE A C 1
ATOM 1746 O O . PHE A 1 222 ? -0.335 13.778 4.012 1.00 93.19 222 PHE A O 1
ATOM 1753 N N . ALA A 1 223 ? -2.205 14.834 4.656 1.00 92.50 223 ALA A N 1
ATOM 1754 C CA . ALA A 1 223 ? -2.893 14.732 3.374 1.00 92.50 223 ALA A CA 1
ATOM 1755 C C . ALA A 1 223 ? -2.143 15.501 2.278 1.00 92.50 223 ALA A C 1
ATOM 1757 O O . ALA A 1 223 ? -1.890 14.953 1.205 1.00 92.50 223 ALA A O 1
ATOM 1758 N N . ALA A 1 224 ? -1.696 16.728 2.564 1.00 94.12 224 ALA A N 1
ATOM 1759 C CA . ALA A 1 224 ? -0.881 17.515 1.642 1.00 94.12 224 ALA A CA 1
ATOM 1760 C C . ALA A 1 224 ? 0.441 16.806 1.299 1.00 94.12 224 ALA A C 1
ATOM 1762 O O . ALA A 1 224 ? 0.843 16.760 0.134 1.00 94.12 224 ALA A O 1
ATOM 1763 N N . ASN A 1 225 ? 1.101 16.196 2.290 1.00 92.62 225 ASN A N 1
ATOM 1764 C CA . ASN A 1 225 ? 2.301 15.398 2.051 1.00 92.62 225 ASN A CA 1
ATOM 1765 C C . ASN A 1 225 ? 2.014 14.163 1.182 1.00 92.62 225 ASN A C 1
ATOM 1767 O O . ASN A 1 225 ? 2.762 13.900 0.242 1.00 92.62 225 ASN A O 1
ATOM 1771 N N . SER A 1 226 ? 0.914 13.458 1.444 1.00 90.81 226 SER A N 1
ATOM 1772 C CA . SER A 1 226 ? 0.495 12.278 0.679 1.00 90.81 226 SER A CA 1
ATOM 1773 C C . SER A 1 226 ? 0.198 12.620 -0.785 1.00 90.81 226 SER A C 1
ATOM 1775 O O . SER A 1 226 ? 0.648 11.916 -1.690 1.00 90.81 226 SER A O 1
ATOM 1777 N N . ILE A 1 227 ? -0.483 13.744 -1.035 1.00 92.75 227 ILE A N 1
ATOM 1778 C CA . ILE A 1 227 ? -0.725 14.267 -2.388 1.00 92.75 227 ILE A CA 1
ATOM 1779 C C . ILE A 1 227 ? 0.604 14.604 -3.075 1.00 92.75 227 ILE A C 1
ATOM 1781 O O . ILE A 1 227 ? 0.814 14.220 -4.224 1.00 92.75 227 ILE A O 1
ATOM 1785 N N . ASN A 1 228 ? 1.532 15.260 -2.372 1.00 92.94 228 ASN A N 1
ATOM 1786 C CA . ASN A 1 228 ? 2.846 15.609 -2.915 1.00 92.94 228 ASN A CA 1
ATOM 1787 C C . ASN A 1 228 ? 3.679 14.366 -3.279 1.00 92.94 228 ASN A C 1
ATOM 1789 O O . ASN A 1 228 ? 4.298 14.321 -4.344 1.00 92.94 228 ASN A O 1
ATOM 1793 N N . ILE A 1 229 ? 3.668 13.337 -2.425 1.00 91.12 229 ILE A N 1
ATOM 1794 C CA . ILE A 1 229 ? 4.309 12.045 -2.705 1.00 91.12 229 ILE A CA 1
ATOM 1795 C C . ILE A 1 229 ? 3.684 11.409 -3.951 1.00 91.12 229 ILE A C 1
ATOM 1797 O O . ILE A 1 229 ? 4.414 11.037 -4.866 1.00 91.12 229 ILE A O 1
ATOM 1801 N N . SER A 1 230 ? 2.351 11.337 -4.023 1.00 91.06 230 SER A N 1
ATOM 1802 C CA . SER A 1 230 ? 1.629 10.761 -5.166 1.00 91.06 230 SER A CA 1
ATOM 1803 C C . SER A 1 230 ? 1.936 11.496 -6.477 1.00 91.06 230 SER A C 1
ATOM 1805 O O . SER A 1 230 ? 2.273 10.874 -7.486 1.00 91.06 230 SER A O 1
ATOM 1807 N N . TYR A 1 231 ? 1.923 12.831 -6.455 1.00 93.31 231 TYR A N 1
ATOM 1808 C CA . TYR A 1 231 ? 2.279 13.652 -7.611 1.00 93.31 231 TYR A CA 1
ATOM 1809 C C . TYR A 1 231 ? 3.736 13.433 -8.034 1.00 93.31 231 TYR A C 1
ATOM 1811 O O . TYR A 1 231 ? 4.012 13.206 -9.211 1.00 93.31 231 TYR A O 1
ATOM 1819 N N . SER A 1 232 ? 4.666 13.431 -7.074 1.00 93.44 232 SER A N 1
ATOM 1820 C CA . SER A 1 232 ? 6.090 13.179 -7.331 1.00 93.44 232 SER A CA 1
ATOM 1821 C C . SER A 1 232 ? 6.318 11.797 -7.949 1.00 93.44 232 SER A C 1
ATOM 1823 O O . SER A 1 232 ? 7.119 11.664 -8.873 1.00 93.44 232 SER A O 1
ATOM 1825 N N . PHE A 1 233 ? 5.597 10.781 -7.469 1.00 92.12 233 PHE A N 1
ATOM 1826 C CA . PHE A 1 233 ? 5.666 9.417 -7.985 1.00 92.12 233 PHE A CA 1
ATOM 1827 C C . PHE A 1 233 ? 5.154 9.327 -9.426 1.00 92.12 233 PHE A C 1
ATOM 1829 O O . PHE A 1 233 ? 5.863 8.840 -10.305 1.00 92.12 233 PHE A O 1
ATOM 1836 N N . ASN A 1 234 ? 3.961 9.865 -9.694 1.00 92.44 234 ASN A N 1
ATOM 1837 C CA . ASN A 1 234 ? 3.376 9.865 -11.036 1.00 92.44 234 ASN A CA 1
ATOM 1838 C C . ASN A 1 234 ? 4.236 10.640 -12.037 1.00 92.44 234 ASN A C 1
ATOM 1840 O O . ASN A 1 234 ? 4.405 10.205 -13.175 1.00 92.44 234 ASN A O 1
ATOM 1844 N N . ASN A 1 235 ? 4.818 11.765 -11.617 1.00 94.00 235 ASN A N 1
ATOM 1845 C CA . ASN A 1 235 ? 5.691 12.545 -12.483 1.00 94.00 235 ASN A CA 1
ATOM 1846 C C . ASN A 1 235 ? 6.995 11.783 -12.786 1.00 94.00 235 ASN A C 1
ATOM 1848 O O . ASN A 1 235 ? 7.423 11.729 -13.937 1.00 94.00 235 ASN A O 1
ATOM 1852 N N . ALA A 1 236 ? 7.585 11.116 -11.786 1.00 93.81 236 ALA A N 1
ATOM 1853 C CA . ALA A 1 236 ? 8.752 10.255 -11.982 1.00 93.81 236 ALA A CA 1
ATOM 1854 C C . ALA A 1 236 ? 8.464 9.089 -12.944 1.00 93.81 236 ALA A C 1
ATOM 1856 O O . ALA A 1 236 ? 9.274 8.833 -13.834 1.00 93.81 236 ALA A O 1
ATOM 1857 N N . ILE A 1 237 ? 7.304 8.432 -12.827 1.00 92.38 237 ILE A N 1
ATOM 1858 C CA . ILE A 1 237 ? 6.877 7.385 -13.770 1.00 92.38 237 ILE A CA 1
ATOM 1859 C C . ILE A 1 237 ? 6.707 7.956 -15.174 1.00 92.38 237 ILE A C 1
ATOM 1861 O O . ILE A 1 237 ? 7.220 7.386 -16.130 1.00 92.38 237 ILE A O 1
ATOM 1865 N N . LYS A 1 238 ? 6.015 9.089 -15.322 1.00 93.62 238 LYS A N 1
ATOM 1866 C CA . LYS A 1 238 ? 5.783 9.715 -16.630 1.00 93.62 238 LYS A CA 1
ATOM 1867 C C . LYS A 1 238 ? 7.100 10.032 -17.342 1.00 93.62 238 LYS A C 1
ATOM 1869 O O . LYS A 1 238 ? 7.241 9.746 -18.531 1.00 93.62 238 LYS A O 1
ATOM 1874 N N . HIS A 1 239 ? 8.062 10.605 -16.621 1.00 93.62 239 HIS A N 1
ATOM 1875 C CA . HIS A 1 239 ? 9.380 10.917 -17.169 1.00 93.62 239 HIS A CA 1
ATOM 1876 C C . HIS A 1 239 ? 10.214 9.665 -17.453 1.00 93.62 239 HIS A C 1
ATOM 1878 O O . HIS A 1 239 ? 10.883 9.629 -18.485 1.00 93.62 239 HIS A O 1
ATOM 1884 N N . GLN A 1 240 ? 10.137 8.635 -16.604 1.00 92.69 240 GLN A N 1
ATOM 1885 C CA . GLN A 1 240 ? 10.802 7.361 -16.870 1.00 92.69 240 GLN A CA 1
ATOM 1886 C C . GLN A 1 240 ? 10.220 6.677 -18.108 1.00 92.69 240 GLN A C 1
ATOM 1888 O O . GLN 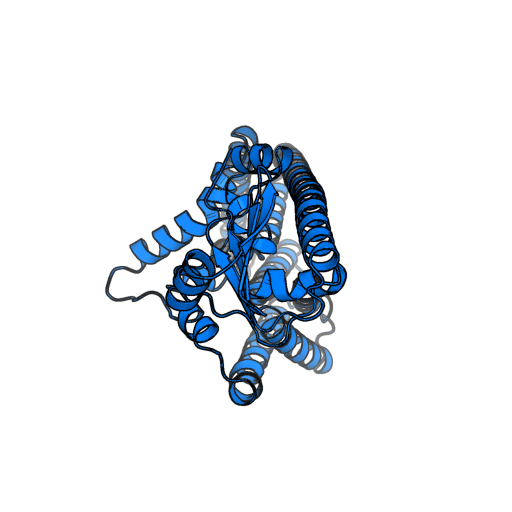A 1 240 ? 10.978 6.313 -18.993 1.00 92.69 240 GLN A O 1
ATOM 1893 N N . ASN A 1 241 ? 8.895 6.582 -18.226 1.00 90.94 241 ASN A N 1
ATOM 1894 C CA . ASN A 1 241 ? 8.246 5.965 -19.381 1.00 90.94 241 ASN A CA 1
ATOM 1895 C C . ASN A 1 241 ? 8.639 6.675 -20.678 1.00 90.94 241 ASN A C 1
ATOM 1897 O O . ASN A 1 241 ? 8.976 6.014 -21.648 1.00 90.94 241 ASN A O 1
ATOM 1901 N N . LYS A 1 242 ? 8.661 8.017 -20.691 1.00 91.75 242 LYS A N 1
ATOM 1902 C CA . LYS A 1 242 ? 9.111 8.779 -21.865 1.00 91.75 242 LYS A CA 1
ATOM 1903 C C . LYS A 1 242 ? 10.572 8.480 -22.215 1.00 91.75 242 LYS A C 1
ATOM 1905 O O . LYS A 1 242 ? 10.912 8.403 -23.390 1.00 91.75 242 LYS A O 1
ATOM 1910 N N . PHE A 1 243 ? 11.431 8.343 -21.209 1.00 91.56 243 PHE A N 1
ATOM 1911 C CA . PHE A 1 243 ? 12.837 8.006 -21.406 1.00 91.56 243 PHE A CA 1
ATOM 1912 C C . PHE A 1 243 ? 13.006 6.581 -21.957 1.00 91.56 243 PHE A C 1
ATOM 1914 O O . PHE A 1 243 ? 13.692 6.392 -22.959 1.00 91.56 243 PHE A O 1
ATOM 1921 N N . ASP A 1 244 ? 12.292 5.610 -21.388 1.00 89.88 244 ASP A N 1
ATOM 1922 C CA . ASP A 1 244 ? 12.270 4.223 -21.858 1.00 89.88 244 ASP A CA 1
ATOM 1923 C C . ASP A 1 244 ? 11.724 4.127 -23.293 1.00 89.88 244 ASP A C 1
ATOM 1925 O O . ASP A 1 244 ? 12.284 3.401 -24.111 1.00 89.88 244 ASP A O 1
ATOM 1929 N N . SER A 1 245 ? 10.692 4.908 -23.644 1.00 91.19 245 SER A N 1
ATOM 1930 C CA . SER A 1 245 ? 10.169 4.999 -25.016 1.00 91.19 245 SER A CA 1
ATOM 1931 C C . SER A 1 245 ? 11.233 5.458 -26.011 1.00 91.19 245 SER A C 1
ATOM 1933 O O . SER A 1 245 ? 11.321 4.905 -27.104 1.00 91.19 245 SER A O 1
ATOM 1935 N N . VAL A 1 246 ? 12.050 6.455 -25.652 1.00 91.31 246 VAL A N 1
ATOM 1936 C CA . VAL A 1 246 ? 13.136 6.946 -26.519 1.00 91.31 246 VAL A CA 1
ATOM 1937 C C . VAL A 1 246 ? 14.191 5.860 -26.724 1.00 91.31 246 VAL A C 1
ATOM 1939 O O . VAL A 1 246 ? 14.625 5.642 -27.856 1.00 91.31 246 VAL A O 1
ATOM 1942 N N . ILE A 1 247 ? 14.561 5.138 -25.661 1.00 90.25 247 ILE A N 1
ATOM 1943 C CA . ILE A 1 247 ? 15.505 4.015 -25.744 1.00 90.25 247 ILE A CA 1
ATOM 1944 C C . ILE A 1 247 ? 14.948 2.917 -26.656 1.00 90.25 247 ILE A C 1
ATOM 1946 O O . ILE A 1 247 ? 15.618 2.517 -27.606 1.00 90.25 247 ILE A O 1
ATOM 1950 N N . LEU A 1 248 ? 13.713 2.469 -26.421 1.00 90.94 248 LEU A N 1
ATOM 1951 C CA . LEU A 1 248 ? 13.078 1.407 -27.208 1.00 90.94 248 LEU A CA 1
ATOM 1952 C C . LEU A 1 248 ? 12.903 1.792 -28.677 1.00 90.94 248 LEU A C 1
ATOM 1954 O O . LEU A 1 248 ? 13.180 0.980 -29.553 1.00 90.94 248 LEU A O 1
ATOM 1958 N N . THR A 1 249 ? 12.519 3.039 -28.957 1.00 92.12 249 THR A N 1
ATOM 1959 C CA . THR A 1 249 ? 12.399 3.549 -30.333 1.00 92.12 249 THR A CA 1
ATOM 1960 C C . THR A 1 249 ? 13.755 3.570 -31.039 1.00 92.12 249 THR A C 1
ATOM 1962 O O . THR A 1 249 ? 13.846 3.231 -32.218 1.00 92.12 249 THR A O 1
ATOM 1965 N N . SER A 1 250 ? 14.824 3.920 -30.316 1.00 91.50 250 SER A N 1
ATOM 1966 C CA . SER A 1 250 ? 16.189 3.919 -30.859 1.00 91.50 250 SER A CA 1
ATOM 1967 C C . SER A 1 250 ? 16.676 2.498 -31.157 1.00 91.50 250 SER A C 1
ATOM 1969 O O . SER A 1 250 ? 17.215 2.251 -32.233 1.00 91.50 250 SER A O 1
ATOM 1971 N N . ILE A 1 251 ? 16.420 1.549 -30.247 1.00 91.06 251 ILE A N 1
ATOM 1972 C CA . ILE A 1 251 ? 16.722 0.123 -30.445 1.00 91.06 251 ILE A CA 1
ATOM 1973 C C . ILE A 1 251 ? 15.948 -0.418 -31.652 1.00 91.06 251 ILE A C 1
ATOM 1975 O O . ILE A 1 251 ? 16.545 -1.027 -32.535 1.00 91.06 251 ILE A O 1
ATOM 1979 N N . SER A 1 252 ? 14.639 -0.166 -31.717 1.00 92.00 252 SER A N 1
ATOM 1980 C CA . SER A 1 252 ? 13.777 -0.599 -32.824 1.00 92.00 252 SER A CA 1
ATOM 1981 C C . SER A 1 252 ? 14.267 -0.055 -34.171 1.00 92.00 252 SER A C 1
ATOM 1983 O O . SER A 1 252 ? 14.472 -0.813 -35.121 1.00 92.00 252 SER A O 1
ATOM 1985 N N . SER A 1 253 ? 14.590 1.240 -34.229 1.00 91.81 253 SER A N 1
ATOM 1986 C CA . SER A 1 253 ? 15.147 1.873 -35.430 1.00 91.81 253 SER A CA 1
ATOM 1987 C C . SER A 1 253 ? 16.466 1.227 -35.860 1.00 91.81 253 SER A C 1
ATOM 1989 O O . SER A 1 253 ? 16.649 0.947 -37.043 1.00 91.81 253 SER A O 1
ATOM 1991 N N . ALA A 1 254 ? 17.367 0.940 -34.915 1.00 91.94 254 ALA A N 1
ATOM 1992 C CA . ALA A 1 254 ? 18.634 0.278 -35.210 1.00 91.94 254 ALA A CA 1
ATOM 1993 C C . ALA A 1 254 ? 18.441 -1.155 -35.727 1.00 91.94 254 ALA A C 1
ATOM 1995 O O . ALA A 1 254 ? 19.102 -1.554 -36.685 1.00 91.94 254 ALA A O 1
ATOM 1996 N N . LEU A 1 255 ? 17.514 -1.920 -35.146 1.00 91.19 255 LEU A N 1
ATOM 1997 C CA . LEU A 1 255 ? 17.178 -3.265 -35.620 1.00 91.19 255 LEU A CA 1
ATOM 1998 C C . LEU A 1 255 ? 16.657 -3.226 -37.062 1.00 91.19 255 LEU A C 1
ATOM 2000 O O . LEU A 1 255 ? 17.143 -3.971 -37.915 1.00 91.19 255 LEU A O 1
ATOM 2004 N N . HIS A 1 256 ? 15.733 -2.308 -37.360 1.00 90.88 256 HIS A N 1
ATOM 2005 C CA . HIS A 1 256 ? 15.179 -2.140 -38.702 1.00 90.88 256 HIS A CA 1
ATOM 2006 C C . HIS A 1 256 ? 16.222 -1.690 -39.730 1.00 90.88 256 HIS A C 1
ATOM 2008 O O . HIS A 1 256 ? 16.263 -2.249 -40.826 1.00 90.88 256 HIS A O 1
ATOM 2014 N N . GLN A 1 257 ? 17.092 -0.738 -39.379 1.00 91.75 257 GLN A N 1
ATOM 2015 C CA . GLN A 1 257 ? 18.184 -0.283 -40.250 1.00 91.75 257 GLN A CA 1
ATOM 2016 C C . GLN A 1 257 ? 19.179 -1.403 -40.577 1.00 91.75 257 GLN A C 1
ATOM 2018 O O . GLN A 1 257 ? 19.719 -1.437 -41.678 1.00 91.75 257 GLN A O 1
ATOM 2023 N N . ASN A 1 258 ? 19.371 -2.353 -39.657 1.00 90.00 258 ASN A N 1
ATOM 2024 C CA . ASN A 1 258 ? 20.225 -3.526 -39.855 1.00 90.00 258 ASN A CA 1
ATOM 2025 C C . ASN A 1 258 ? 19.469 -4.741 -40.438 1.00 90.00 258 ASN A C 1
ATOM 2027 O O . ASN A 1 258 ? 20.005 -5.846 -40.478 1.00 90.00 258 ASN A O 1
ATOM 2031 N N . GLY A 1 259 ? 18.221 -4.568 -40.895 1.00 88.06 259 GLY A N 1
ATOM 2032 C CA . GLY A 1 259 ? 17.436 -5.624 -41.546 1.00 88.06 259 GLY A CA 1
ATOM 2033 C C . GLY A 1 259 ? 16.911 -6.722 -40.610 1.00 88.06 259 GLY A C 1
ATOM 2034 O O . GLY A 1 259 ? 16.401 -7.741 -41.084 1.00 88.06 259 GLY A O 1
ATOM 2035 N N . ILE A 1 260 ? 16.989 -6.529 -39.291 1.00 87.62 260 ILE A N 1
ATOM 2036 C CA . ILE A 1 260 ? 16.557 -7.504 -38.285 1.00 87.62 260 ILE A CA 1
ATOM 2037 C C . ILE A 1 260 ? 15.049 -7.347 -38.065 1.00 87.62 260 ILE A C 1
ATOM 2039 O O . ILE A 1 260 ? 14.591 -6.399 -37.434 1.00 87.62 260 ILE A O 1
ATOM 2043 N N . LYS A 1 261 ? 14.259 -8.281 -38.609 1.00 81.81 261 LYS A N 1
ATOM 2044 C CA . LYS A 1 261 ? 12.781 -8.249 -38.537 1.00 81.81 261 LYS A CA 1
ATOM 2045 C C . LYS A 1 261 ? 12.180 -9.148 -37.457 1.00 81.81 261 LYS A C 1
ATOM 2047 O O . LYS A 1 261 ? 11.071 -8.898 -37.001 1.00 81.81 261 LYS A O 1
ATOM 2052 N N . THR A 1 262 ? 12.877 -10.215 -37.079 1.00 82.50 262 THR A N 1
ATOM 2053 C CA . THR A 1 262 ? 12.405 -11.178 -36.074 1.00 82.50 262 THR A CA 1
ATOM 2054 C C . THR A 1 262 ? 13.552 -11.573 -35.171 1.00 82.50 262 THR A C 1
ATOM 2056 O O . THR A 1 262 ? 14.585 -12.023 -35.673 1.00 82.50 262 THR A O 1
ATOM 2059 N N . ILE A 1 263 ? 13.338 -11.455 -33.866 1.00 86.69 263 ILE A N 1
ATOM 2060 C CA . ILE A 1 263 ? 14.312 -11.817 -32.842 1.00 86.69 263 ILE A CA 1
ATOM 2061 C C . ILE A 1 263 ? 13.904 -13.169 -32.245 1.00 86.69 263 ILE A C 1
ATOM 2063 O O . ILE A 1 263 ? 12.739 -13.398 -31.930 1.00 86.69 263 ILE A O 1
ATOM 2067 N N . ASP A 1 264 ? 14.838 -14.096 -32.092 1.00 83.94 264 ASP A N 1
ATOM 2068 C CA . ASP A 1 264 ? 14.560 -15.361 -31.415 1.00 83.94 264 ASP A CA 1
ATOM 2069 C C . ASP A 1 264 ? 14.709 -15.173 -29.898 1.00 83.94 264 ASP A C 1
ATOM 2071 O O . ASP A 1 264 ? 13.780 -15.518 -29.162 1.00 83.94 264 ASP A O 1
ATOM 2075 N N . ASN A 1 265 ? 15.796 -14.530 -29.444 1.00 82.56 265 ASN A N 1
ATOM 2076 C CA . ASN A 1 265 ? 16.038 -14.216 -28.034 1.00 82.56 265 ASN A CA 1
ATOM 2077 C C . ASN A 1 265 ? 16.531 -12.775 -27.831 1.00 82.56 265 ASN A C 1
ATOM 2079 O O . ASN A 1 265 ? 17.382 -12.283 -28.568 1.00 82.56 265 ASN A O 1
ATOM 2083 N N . ILE A 1 266 ? 16.043 -12.122 -26.776 1.00 84.12 266 ILE A N 1
ATOM 2084 C CA . ILE A 1 266 ? 16.598 -10.858 -26.279 1.00 84.12 266 ILE A CA 1
ATOM 2085 C C . ILE A 1 266 ? 17.260 -11.146 -24.927 1.00 84.12 266 ILE A C 1
ATOM 2087 O O . ILE A 1 266 ? 16.676 -11.810 -24.069 1.00 84.12 266 ILE A O 1
ATOM 2091 N N . ASN A 1 267 ? 18.476 -10.649 -24.735 1.00 84.31 267 ASN A N 1
ATOM 2092 C CA . ASN A 1 267 ? 19.232 -10.736 -23.492 1.00 84.31 267 ASN A CA 1
ATOM 2093 C C . ASN A 1 267 ? 19.512 -9.323 -22.961 1.00 84.31 267 ASN A C 1
ATOM 2095 O O . ASN A 1 267 ? 19.666 -8.388 -23.746 1.00 84.31 267 ASN A O 1
ATOM 2099 N N . ILE A 1 268 ? 19.550 -9.151 -21.640 1.00 83.00 268 ILE A N 1
ATOM 2100 C CA . ILE A 1 268 ? 19.756 -7.849 -20.994 1.00 83.00 268 ILE A CA 1
ATOM 2101 C C . ILE A 1 268 ? 20.949 -7.951 -20.054 1.00 83.00 268 ILE A C 1
ATOM 2103 O O . ILE A 1 268 ? 20.978 -8.786 -19.156 1.00 83.00 268 ILE A O 1
ATOM 2107 N N . SER A 1 269 ? 21.916 -7.059 -20.229 1.00 84.38 269 SER A N 1
ATOM 2108 C CA . SER A 1 269 ? 23.081 -6.938 -19.360 1.00 84.38 269 SER A CA 1
ATOM 2109 C C . SER A 1 269 ? 23.047 -5.602 -18.625 1.00 84.38 269 SER A C 1
ATOM 2111 O O . SER A 1 269 ? 22.819 -4.555 -19.220 1.00 84.38 269 SER A O 1
ATOM 2113 N N . GLY A 1 270 ? 23.291 -5.624 -17.315 1.00 80.50 270 GLY A N 1
ATOM 2114 C CA . GLY A 1 270 ? 23.326 -4.418 -16.489 1.00 80.50 270 GLY A CA 1
ATOM 2115 C C . GLY A 1 270 ? 21.947 -3.860 -16.124 1.00 80.50 270 GLY A C 1
ATOM 2116 O O . GLY A 1 270 ? 20.916 -4.510 -16.276 1.00 80.50 270 GLY A O 1
ATOM 2117 N N . TRP A 1 271 ? 21.952 -2.641 -15.581 1.00 82.06 271 TRP A N 1
ATOM 2118 C CA . TRP A 1 271 ? 20.741 -1.948 -15.135 1.00 82.06 271 TRP A CA 1
ATOM 2119 C C . TRP A 1 271 ? 20.459 -0.742 -16.026 1.00 82.06 271 TRP A C 1
ATOM 2121 O O . TRP A 1 271 ? 21.345 0.118 -16.122 1.00 82.06 271 TRP A O 1
ATOM 2131 N N . PRO A 1 272 ? 19.249 -0.613 -16.596 1.00 85.12 272 PRO A N 1
ATOM 2132 C CA . PRO A 1 272 ? 18.901 0.516 -17.440 1.00 85.12 272 PRO A CA 1
ATOM 2133 C C . PRO A 1 272 ? 19.049 1.840 -16.678 1.00 85.12 272 PRO A C 1
ATOM 2135 O O . PRO A 1 272 ? 18.840 1.896 -15.456 1.00 85.12 272 PRO A O 1
ATOM 2138 N N . PRO A 1 273 ? 19.447 2.919 -17.369 1.00 87.75 273 PRO A N 1
ATOM 2139 C CA . PRO A 1 273 ? 19.525 4.228 -16.753 1.00 87.75 273 PRO A CA 1
ATOM 2140 C C . PRO A 1 273 ? 18.139 4.726 -16.340 1.00 87.75 273 PRO A C 1
ATOM 2142 O O . PRO A 1 273 ? 17.105 4.367 -16.901 1.00 87.75 273 PRO A O 1
ATOM 2145 N N . VAL A 1 274 ? 18.132 5.597 -15.338 1.00 89.19 274 VAL A N 1
ATOM 2146 C CA . VAL A 1 274 ? 16.923 6.281 -14.879 1.00 89.19 274 VAL A CA 1
ATOM 2147 C C . VAL A 1 274 ? 16.934 7.713 -15.377 1.00 89.19 274 VAL A C 1
ATOM 2149 O O . VAL A 1 274 ? 17.986 8.357 -15.398 1.00 89.19 274 VAL A O 1
ATOM 2152 N N . SER A 1 275 ? 15.762 8.231 -15.734 1.00 90.88 275 SER A N 1
ATOM 2153 C CA . SER A 1 275 ? 15.643 9.624 -16.160 1.00 90.88 275 SER A CA 1
ATOM 2154 C C . SER A 1 275 ? 16.111 10.571 -15.043 1.00 90.88 275 SER A C 1
ATOM 2156 O O . SER A 1 275 ? 15.981 10.263 -13.852 1.00 90.88 275 SER A O 1
ATOM 2158 N N . LEU A 1 276 ? 16.648 11.744 -15.395 1.00 90.69 276 LEU A N 1
ATOM 2159 C CA . LEU A 1 276 ? 17.130 12.710 -14.401 1.00 90.69 276 LEU A CA 1
ATOM 2160 C C . LEU A 1 276 ? 16.038 13.117 -13.381 1.00 90.69 276 LEU A C 1
ATOM 2162 O O . LEU A 1 276 ? 16.326 13.068 -12.180 1.00 90.69 276 LEU A O 1
ATOM 2166 N N . PRO A 1 277 ? 14.785 13.428 -13.786 1.00 91.31 277 PRO A N 1
ATOM 2167 C CA . PRO A 1 277 ? 13.693 13.673 -12.837 1.00 91.31 277 PRO A CA 1
ATOM 2168 C C . PRO A 1 277 ? 13.442 12.494 -11.892 1.00 91.31 277 PRO A C 1
ATOM 2170 O O . PRO A 1 277 ? 13.273 12.680 -10.686 1.00 91.31 277 PRO A O 1
ATOM 2173 N N . THR A 1 278 ? 13.482 11.267 -12.414 1.00 92.06 278 THR A N 1
ATOM 2174 C CA . THR A 1 278 ? 13.303 10.047 -11.620 1.00 92.06 278 THR A CA 1
ATOM 2175 C C . THR A 1 278 ? 14.447 9.849 -10.628 1.00 92.06 278 THR A C 1
ATOM 2177 O O . THR A 1 278 ? 14.209 9.521 -9.468 1.00 92.06 278 THR A O 1
ATOM 2180 N N . LYS A 1 279 ? 15.690 10.145 -11.027 1.00 91.75 279 LYS A N 1
ATOM 2181 C CA . LYS A 1 279 ? 16.870 10.111 -10.149 1.00 91.75 279 LYS A CA 1
ATOM 2182 C C . LYS A 1 279 ? 16.745 11.099 -8.986 1.00 91.75 279 LYS A C 1
ATOM 2184 O O . LYS A 1 279 ? 17.092 10.754 -7.856 1.00 91.75 279 LYS A O 1
ATOM 2189 N N . VAL A 1 280 ? 16.230 12.306 -9.236 1.00 92.88 280 VAL A N 1
ATOM 2190 C CA . VAL A 1 280 ? 15.946 13.299 -8.184 1.00 92.88 280 VAL A CA 1
ATOM 2191 C C . VAL A 1 280 ? 14.842 12.794 -7.251 1.00 92.88 280 VAL A C 1
ATOM 2193 O O . VAL A 1 280 ? 15.008 12.830 -6.030 1.00 92.88 280 VAL A O 1
ATOM 2196 N N . ALA A 1 281 ? 13.755 12.250 -7.802 1.00 92.81 281 ALA A N 1
ATOM 2197 C CA . ALA A 1 281 ? 12.666 11.681 -7.013 1.00 92.81 281 ALA A CA 1
ATOM 2198 C C . ALA A 1 281 ? 13.141 10.517 -6.127 1.00 92.81 281 ALA A C 1
ATOM 2200 O O . ALA A 1 281 ? 12.783 10.459 -4.958 1.00 92.81 281 ALA A O 1
ATOM 2201 N N . PHE A 1 282 ? 14.017 9.649 -6.635 1.00 91.00 282 PHE A N 1
ATOM 2202 C CA . PHE A 1 282 ? 14.626 8.544 -5.890 1.00 91.00 282 PHE A CA 1
ATOM 2203 C C . PHE A 1 282 ? 15.540 8.990 -4.748 1.00 91.00 282 PHE A C 1
ATOM 2205 O O . PHE A 1 282 ? 15.702 8.254 -3.779 1.00 91.00 282 PHE A O 1
ATOM 2212 N N . ARG A 1 283 ? 16.172 10.164 -4.858 1.00 89.56 283 ARG A N 1
ATOM 2213 C CA . ARG A 1 283 ? 16.951 10.745 -3.754 1.00 89.56 283 ARG A CA 1
ATOM 2214 C C . ARG A 1 283 ? 16.036 11.292 -2.664 1.00 89.56 283 ARG A C 1
ATOM 2216 O O . ARG A 1 283 ? 16.333 11.120 -1.490 1.00 89.56 283 ARG A O 1
ATOM 2223 N N . LYS A 1 284 ? 14.927 11.926 -3.055 1.00 89.19 284 LYS A N 1
ATOM 2224 C CA . LYS A 1 284 ? 13.945 12.502 -2.126 1.00 89.19 284 LYS A CA 1
ATOM 2225 C C . LYS A 1 284 ? 13.086 11.436 -1.436 1.00 89.19 284 LYS A C 1
ATOM 2227 O O . LYS A 1 284 ? 12.823 11.543 -0.245 1.00 89.19 284 LYS A O 1
ATOM 2232 N N . TYR A 1 285 ? 12.670 10.416 -2.182 1.00 90.06 285 TYR A N 1
ATOM 2233 C CA . TYR A 1 285 ? 11.822 9.313 -1.734 1.00 90.06 285 TYR A CA 1
ATOM 2234 C C . TYR A 1 285 ? 12.469 7.967 -2.112 1.00 90.06 285 TYR A C 1
ATOM 2236 O O . TYR A 1 285 ? 12.086 7.360 -3.115 1.00 90.06 285 TYR A O 1
ATOM 2244 N N . PRO A 1 286 ? 13.463 7.475 -1.344 1.00 86.25 286 PRO A N 1
ATOM 2245 C CA . PRO A 1 286 ? 14.169 6.224 -1.636 1.00 86.25 286 PRO A CA 1
ATOM 2246 C C . PRO A 1 286 ? 13.280 5.010 -1.914 1.00 86.25 286 PRO A C 1
ATOM 2248 O O . PRO A 1 286 ? 13.614 4.204 -2.782 1.00 86.25 286 PRO A O 1
ATOM 2251 N N . PHE A 1 287 ? 12.125 4.901 -1.248 1.00 84.62 287 PHE A N 1
ATOM 2252 C CA . PHE A 1 287 ? 11.186 3.800 -1.476 1.00 84.62 287 PHE A CA 1
ATOM 2253 C C . PHE A 1 287 ? 10.604 3.779 -2.899 1.00 84.62 287 PHE A C 1
ATOM 2255 O O . PHE A 1 287 ? 10.160 2.730 -3.350 1.00 84.62 287 PHE A O 1
ATOM 2262 N N . PHE A 1 288 ? 10.662 4.876 -3.665 1.00 88.62 288 PHE A N 1
ATOM 2263 C CA . PHE A 1 288 ? 10.267 4.862 -5.079 1.00 88.62 288 PHE A CA 1
ATOM 2264 C C . PHE A 1 288 ? 11.087 3.864 -5.898 1.00 88.62 288 PHE A C 1
ATOM 2266 O O . PHE A 1 288 ? 10.543 3.256 -6.814 1.00 88.62 288 PHE A O 1
ATOM 2273 N N . LYS A 1 289 ? 12.359 3.632 -5.544 1.00 84.19 289 LYS A N 1
ATOM 2274 C CA . LYS A 1 289 ? 13.217 2.655 -6.232 1.00 84.19 289 LYS A CA 1
ATOM 2275 C C . LYS A 1 289 ? 12.654 1.236 -6.185 1.00 84.19 289 LYS A C 1
ATOM 2277 O O . LYS A 1 289 ? 12.915 0.464 -7.098 1.00 84.19 289 LYS A O 1
ATOM 2282 N N . THR A 1 290 ? 11.922 0.896 -5.123 1.00 79.25 290 THR A N 1
ATOM 2283 C CA . THR A 1 290 ? 11.396 -0.457 -4.909 1.00 79.25 290 THR A CA 1
ATOM 2284 C C . THR A 1 290 ? 9.991 -0.632 -5.472 1.00 79.25 290 THR A C 1
ATOM 2286 O O . THR A 1 290 ? 9.641 -1.737 -5.872 1.00 79.25 290 THR A O 1
ATOM 2289 N N . ILE A 1 291 ? 9.182 0.432 -5.529 1.00 80.50 291 ILE A N 1
ATOM 2290 C CA . ILE A 1 291 ? 7.786 0.350 -5.993 1.00 80.50 291 ILE A CA 1
ATOM 2291 C C . ILE A 1 291 ? 7.583 0.777 -7.452 1.00 80.50 291 ILE A C 1
ATOM 2293 O O . ILE A 1 291 ? 6.568 0.420 -8.048 1.00 80.50 291 ILE A O 1
ATOM 2297 N N . MET A 1 292 ? 8.501 1.558 -8.028 1.00 83.69 292 MET A N 1
ATOM 2298 C CA . MET A 1 292 ? 8.377 2.014 -9.410 1.00 83.69 292 MET A CA 1
ATOM 2299 C C . MET A 1 292 ? 8.693 0.856 -10.368 1.00 83.69 292 MET A C 1
ATOM 2301 O O . MET A 1 292 ? 9.753 0.239 -10.230 1.00 83.69 292 MET A O 1
ATOM 2305 N N . PRO A 1 293 ? 7.814 0.547 -11.339 1.00 77.56 293 PRO A N 1
ATOM 2306 C CA . PRO A 1 293 ? 8.080 -0.516 -12.296 1.00 77.56 293 PRO A CA 1
ATOM 2307 C C . PRO A 1 293 ? 9.291 -0.151 -13.155 1.00 77.56 293 PRO A C 1
ATOM 2309 O O . PRO A 1 293 ? 9.415 0.979 -13.624 1.00 77.56 293 PRO A O 1
ATOM 2312 N N . GLN A 1 294 ? 10.175 -1.121 -13.369 1.00 76.12 294 GLN A N 1
ATOM 2313 C CA . GLN A 1 294 ? 11.272 -1.000 -14.319 1.00 76.12 294 GLN A CA 1
ATOM 2314 C C . GLN A 1 294 ? 11.051 -1.999 -15.449 1.00 76.12 294 GLN A C 1
ATOM 2316 O O . GLN A 1 294 ? 11.320 -3.196 -15.316 1.00 76.12 294 GLN A O 1
ATOM 2321 N N . TYR A 1 295 ? 10.509 -1.506 -16.559 1.00 79.19 295 TYR A N 1
ATOM 2322 C CA . TYR A 1 295 ? 10.148 -2.371 -17.675 1.00 79.19 295 TYR A CA 1
ATOM 2323 C C . TYR A 1 295 ? 11.393 -2.911 -18.383 1.00 79.19 295 TYR A C 1
ATOM 2325 O O . TYR A 1 295 ? 11.457 -4.096 -18.670 1.00 79.19 295 TYR A O 1
ATOM 2333 N N . LEU A 1 296 ? 12.432 -2.093 -18.559 1.00 78.50 296 LEU A N 1
ATOM 2334 C CA . LEU A 1 296 ? 13.646 -2.492 -19.281 1.00 78.50 296 LEU A CA 1
ATOM 2335 C C . LEU A 1 296 ? 14.605 -3.405 -18.498 1.00 78.50 296 LEU A C 1
ATOM 2337 O O . LEU A 1 296 ? 15.505 -3.973 -19.103 1.00 78.50 296 LEU A O 1
ATOM 2341 N N . SER A 1 297 ? 14.450 -3.547 -17.177 1.00 72.06 297 SER A N 1
ATOM 2342 C CA . SER A 1 297 ? 15.358 -4.360 -16.345 1.00 72.06 297 SER A CA 1
ATOM 2343 C C . SER A 1 297 ? 14.840 -5.762 -16.044 1.00 72.06 297 SER A C 1
ATOM 2345 O O . SER A 1 297 ? 15.573 -6.586 -15.502 1.00 72.06 297 SER A O 1
ATOM 2347 N N . SER A 1 298 ? 13.577 -6.049 -16.369 1.00 70.19 298 SER A N 1
ATOM 2348 C CA . SER A 1 298 ? 12.958 -7.340 -16.087 1.00 70.19 298 SER A CA 1
ATOM 2349 C C . SER A 1 298 ? 12.481 -7.998 -17.369 1.00 70.19 298 SER A C 1
ATOM 2351 O O . SER A 1 298 ? 11.878 -7.353 -18.221 1.00 70.19 298 SER A O 1
ATOM 2353 N N . THR A 1 299 ? 12.698 -9.307 -17.470 1.00 66.62 299 THR A N 1
ATOM 2354 C CA . THR A 1 299 ? 12.266 -10.140 -18.603 1.00 66.62 299 THR A CA 1
ATOM 2355 C C . THR A 1 299 ? 10.762 -10.034 -18.862 1.00 66.62 299 THR A C 1
ATOM 2357 O O . THR A 1 299 ? 10.320 -9.979 -20.007 1.00 66.62 299 THR A O 1
ATOM 2360 N N . TRP A 1 300 ? 9.968 -9.943 -17.792 1.00 68.25 300 TRP A N 1
ATOM 2361 C CA . TRP A 1 300 ? 8.530 -9.701 -17.883 1.00 68.25 300 TRP A CA 1
ATOM 2362 C C . TRP A 1 300 ? 8.207 -8.283 -18.362 1.00 68.25 300 TRP A C 1
ATOM 2364 O O . TRP A 1 300 ? 7.346 -8.108 -19.220 1.00 68.25 300 TRP A O 1
ATOM 2374 N N . GLY A 1 301 ? 8.902 -7.276 -17.827 1.00 75.12 301 GLY A N 1
ATOM 2375 C CA . GLY A 1 301 ? 8.659 -5.878 -18.151 1.00 75.12 301 GLY A CA 1
ATOM 2376 C C . GLY A 1 301 ? 8.918 -5.573 -19.620 1.00 75.12 301 GLY A C 1
ATOM 2377 O O . GLY A 1 301 ? 8.047 -5.016 -20.283 1.00 75.12 301 GLY A O 1
ATOM 2378 N N . ILE A 1 302 ? 10.066 -6.002 -20.146 1.00 76.19 302 ILE A N 1
ATOM 2379 C CA . ILE A 1 302 ? 10.428 -5.775 -21.543 1.00 76.19 302 ILE A CA 1
ATOM 2380 C C . ILE A 1 302 ? 9.520 -6.583 -22.465 1.00 76.19 302 ILE A C 1
ATOM 2382 O O . ILE A 1 302 ? 9.093 -6.069 -23.490 1.00 76.19 302 ILE A O 1
ATOM 2386 N N . GLY A 1 303 ? 9.134 -7.798 -22.065 1.00 75.50 303 GLY A N 1
ATOM 2387 C CA . GLY A 1 303 ? 8.217 -8.607 -22.851 1.00 75.50 303 GLY A CA 1
ATOM 2388 C C . GLY A 1 303 ? 6.806 -8.025 -22.940 1.00 75.50 303 GLY A C 1
ATOM 2389 O O . GLY A 1 303 ? 6.106 -8.237 -23.925 1.00 75.50 303 GLY A O 1
ATOM 2390 N N . ALA A 1 304 ? 6.399 -7.244 -21.938 1.00 78.50 304 ALA A N 1
ATOM 2391 C CA . ALA A 1 304 ? 5.146 -6.508 -21.981 1.00 78.50 304 ALA A CA 1
ATOM 2392 C C . ALA A 1 304 ? 5.232 -5.254 -22.864 1.00 78.50 304 ALA A C 1
ATOM 2394 O O . ALA A 1 304 ? 4.236 -4.914 -23.493 1.00 78.50 304 ALA A O 1
ATOM 2395 N N . VAL A 1 305 ? 6.377 -4.557 -22.912 1.00 83.94 305 VAL A N 1
ATOM 2396 C CA . VAL A 1 305 ? 6.477 -3.257 -23.605 1.00 83.94 305 VAL A CA 1
ATOM 2397 C C . VAL A 1 305 ? 7.051 -3.328 -25.020 1.00 83.94 305 VAL A C 1
ATOM 2399 O O . VAL A 1 305 ? 6.634 -2.546 -25.864 1.00 83.94 305 VAL A O 1
ATOM 2402 N N . ALA A 1 306 ? 7.969 -4.253 -25.303 1.00 83.75 306 ALA A N 1
ATOM 2403 C CA . ALA A 1 306 ? 8.691 -4.355 -26.573 1.00 83.75 306 ALA A CA 1
ATOM 2404 C C . ALA A 1 306 ? 7.782 -4.506 -27.814 1.00 83.75 306 ALA A C 1
ATOM 2406 O O . ALA A 1 306 ? 8.047 -3.817 -28.803 1.00 83.75 306 ALA A O 1
ATOM 2407 N N . PRO A 1 307 ? 6.677 -5.285 -27.777 1.00 84.50 307 PRO A N 1
ATOM 2408 C CA . PRO A 1 307 ? 5.771 -5.395 -28.922 1.00 84.50 307 PRO A CA 1
ATOM 2409 C C . PRO A 1 307 ? 5.114 -4.069 -29.333 1.00 84.50 307 PRO A C 1
ATOM 2411 O O . PRO A 1 307 ? 4.785 -3.901 -30.500 1.00 84.50 307 PRO A O 1
ATOM 2414 N N . TYR A 1 308 ? 4.954 -3.108 -28.413 1.00 86.44 308 TYR A N 1
ATOM 2415 C CA . TYR A 1 308 ? 4.401 -1.783 -28.738 1.00 86.44 308 TYR A CA 1
ATOM 2416 C C . TYR A 1 308 ? 5.381 -0.879 -29.504 1.00 86.44 308 TYR A C 1
ATOM 2418 O O . TYR A 1 308 ? 4.991 0.205 -29.929 1.00 86.44 308 TYR A O 1
ATOM 2426 N N . TYR A 1 309 ? 6.640 -1.300 -29.655 1.00 87.31 309 TYR A N 1
ATOM 2427 C CA . TYR A 1 309 ? 7.690 -0.586 -30.391 1.00 87.31 309 TYR A CA 1
ATOM 2428 C C . TYR A 1 309 ? 8.218 -1.416 -31.573 1.00 87.31 309 TYR A C 1
ATOM 2430 O O . TYR A 1 309 ? 9.374 -1.264 -31.963 1.00 87.31 309 TYR A O 1
ATOM 2438 N N . ASP A 1 310 ? 7.395 -2.328 -32.102 1.00 85.00 310 ASP A N 1
ATOM 2439 C CA . ASP A 1 310 ? 7.702 -3.214 -33.237 1.00 85.00 310 ASP A CA 1
ATOM 2440 C C . ASP A 1 310 ? 8.877 -4.186 -33.014 1.00 85.00 310 ASP A C 1
ATOM 2442 O O . ASP A 1 310 ? 9.392 -4.813 -33.941 1.00 85.00 310 ASP A O 1
ATOM 2446 N N . ILE A 1 311 ? 9.264 -4.406 -31.755 1.00 84.88 311 ILE A N 1
ATOM 2447 C CA . ILE A 1 311 ? 10.284 -5.389 -31.389 1.00 84.88 311 ILE A CA 1
ATOM 2448 C C . ILE A 1 311 ? 9.595 -6.742 -31.172 1.00 84.88 311 ILE A C 1
ATOM 2450 O O . ILE A 1 311 ? 9.135 -7.069 -30.075 1.00 84.88 311 ILE A O 1
ATOM 2454 N N . THR A 1 312 ? 9.517 -7.538 -32.240 1.00 82.69 312 THR A N 1
ATOM 2455 C CA . THR A 1 312 ? 8.887 -8.867 -32.216 1.00 82.69 312 THR A CA 1
ATOM 2456 C C . THR A 1 312 ? 9.906 -9.955 -31.890 1.00 82.69 312 THR A C 1
ATOM 2458 O O . THR A 1 312 ? 10.917 -10.095 -32.585 1.00 82.69 312 THR A O 1
ATOM 2461 N N . TYR A 1 313 ? 9.617 -10.764 -30.865 1.00 81.44 313 TYR A N 1
ATOM 2462 C CA . TYR A 1 313 ? 10.488 -11.855 -30.432 1.00 81.44 313 TYR A CA 1
ATOM 2463 C C . TYR A 1 313 ? 9.730 -13.174 -30.194 1.00 81.44 313 TYR A C 1
ATOM 2465 O O . TYR A 1 313 ? 8.550 -13.156 -29.843 1.00 81.44 313 TYR A O 1
ATOM 2473 N N . LYS A 1 314 ? 10.391 -14.324 -30.404 1.00 72.75 314 LYS A N 1
ATOM 2474 C CA . LYS A 1 314 ? 9.750 -15.655 -30.318 1.00 72.75 314 LYS A CA 1
ATOM 2475 C C . LYS A 1 314 ? 9.788 -16.284 -28.930 1.00 72.75 314 LYS A C 1
ATOM 2477 O O . LYS A 1 314 ? 8.752 -16.725 -28.439 1.00 72.75 314 LYS A O 1
ATOM 2482 N N . ASN A 1 315 ? 10.960 -16.354 -28.304 1.00 64.75 315 ASN A N 1
ATOM 2483 C CA . ASN A 1 315 ? 11.116 -17.022 -27.014 1.00 64.75 315 ASN A CA 1
ATOM 2484 C C . ASN A 1 315 ? 11.146 -16.010 -25.870 1.00 64.75 315 ASN A C 1
ATOM 2486 O O . ASN A 1 315 ? 11.722 -14.926 -25.980 1.00 64.75 315 ASN A O 1
ATOM 2490 N N . ARG A 1 316 ? 10.546 -16.366 -24.725 1.00 58.25 316 ARG A N 1
ATOM 2491 C CA . ARG A 1 316 ? 10.726 -15.579 -23.499 1.00 58.25 316 ARG A CA 1
ATOM 2492 C C . ARG A 1 316 ? 12.175 -15.716 -23.032 1.00 58.25 316 ARG A C 1
ATOM 2494 O O . ARG A 1 316 ? 12.570 -16.784 -22.586 1.00 58.25 316 ARG A O 1
ATOM 2501 N N . PHE A 1 317 ? 12.906 -14.608 -23.137 1.00 58.84 317 PHE A N 1
ATOM 2502 C CA . PHE A 1 317 ? 14.103 -14.214 -22.390 1.00 58.84 317 PHE A CA 1
ATOM 2503 C C . PHE A 1 317 ? 14.714 -15.275 -21.460 1.00 58.84 317 PHE A C 1
ATOM 2505 O O . PHE A 1 317 ? 14.189 -15.536 -20.376 1.00 58.84 317 PHE A O 1
ATOM 2512 N N . SER A 1 318 ? 15.906 -15.758 -21.807 1.00 51.84 318 SER A N 1
ATOM 2513 C CA . SER A 1 318 ? 16.831 -16.348 -20.840 1.00 51.84 318 SER A CA 1
ATOM 2514 C C . SER A 1 318 ? 17.873 -15.293 -20.474 1.00 51.84 318 SER A C 1
ATOM 2516 O O . SER A 1 318 ? 18.618 -14.857 -21.352 1.00 51.84 318 SER A O 1
ATOM 2518 N N . ASN A 1 319 ? 17.953 -14.893 -19.202 1.00 59.59 319 ASN A N 1
ATOM 2519 C CA . ASN A 1 319 ? 19.097 -14.136 -18.684 1.00 59.59 319 ASN A CA 1
ATOM 2520 C C . ASN A 1 319 ? 20.300 -15.095 -18.592 1.00 59.59 319 ASN A C 1
ATOM 2522 O O . ASN A 1 319 ? 20.677 -15.548 -17.514 1.00 59.59 319 ASN A O 1
ATOM 2526 N N . ASN A 1 320 ? 20.780 -15.535 -19.756 1.00 69.75 320 ASN A N 1
ATOM 2527 C CA . ASN A 1 320 ? 21.744 -16.611 -19.916 1.00 69.75 320 ASN A CA 1
ATOM 2528 C C . ASN A 1 320 ? 23.129 -15.993 -20.137 1.00 69.75 320 ASN A C 1
ATOM 2530 O O . ASN A 1 320 ? 23.352 -15.285 -21.124 1.00 69.75 320 ASN A O 1
ATOM 2534 N N . LEU A 1 321 ? 24.032 -16.242 -19.188 1.00 72.06 321 LEU A N 1
ATOM 2535 C CA . LEU A 1 321 ? 25.407 -15.744 -19.208 1.00 72.06 321 LEU A CA 1
ATOM 2536 C C . LEU A 1 321 ? 26.192 -16.291 -20.409 1.00 72.06 321 LEU A C 1
ATOM 2538 O O . LEU A 1 321 ? 26.893 -15.524 -21.061 1.00 72.06 321 LEU A O 1
ATOM 2542 N N . GLU A 1 322 ? 25.992 -17.557 -20.775 1.00 74.69 322 GLU A N 1
ATOM 2543 C CA . GLU A 1 322 ? 26.636 -18.170 -21.945 1.00 74.69 322 GLU A CA 1
ATOM 2544 C C . GLU A 1 322 ? 26.153 -17.518 -23.246 1.00 74.69 322 GLU A C 1
ATOM 2546 O O . GLU A 1 322 ? 26.942 -17.217 -24.140 1.00 74.69 322 GLU A O 1
ATOM 2551 N N . LEU A 1 323 ? 24.849 -17.226 -23.341 1.00 73.44 323 LEU A N 1
ATOM 2552 C CA . LEU A 1 323 ? 24.286 -16.523 -24.498 1.00 73.44 323 LEU A CA 1
ATOM 2553 C C . LEU A 1 323 ? 24.840 -15.096 -24.596 1.00 73.44 323 LEU A C 1
ATOM 2555 O O . LEU A 1 323 ? 25.125 -14.618 -25.691 1.00 73.44 323 LEU A O 1
ATOM 2559 N N . LYS A 1 324 ? 25.024 -14.417 -23.458 1.00 79.06 324 LYS A N 1
ATOM 2560 C CA . LYS A 1 324 ? 25.646 -13.090 -23.411 1.00 79.06 324 LYS A CA 1
ATOM 2561 C C . LYS A 1 324 ? 27.080 -13.138 -23.946 1.00 79.06 324 LYS A C 1
ATOM 2563 O O . LYS A 1 324 ? 27.411 -12.355 -24.831 1.00 79.06 324 LYS A O 1
ATOM 2568 N N . GLU A 1 325 ? 27.915 -14.041 -23.437 1.00 80.38 325 GLU A N 1
ATOM 2569 C CA . GLU A 1 325 ? 29.313 -14.174 -23.873 1.00 80.38 325 GLU A CA 1
ATOM 2570 C C . GLU A 1 325 ? 29.415 -14.538 -25.358 1.00 80.38 325 GLU A C 1
ATOM 2572 O O . GLU A 1 325 ? 30.248 -13.993 -26.086 1.00 80.38 325 GLU A O 1
ATOM 2577 N N . LYS A 1 326 ? 28.504 -15.385 -25.845 1.00 81.94 326 LYS A N 1
ATOM 2578 C CA . LYS A 1 326 ? 28.410 -15.743 -27.261 1.00 81.94 326 LYS A CA 1
ATOM 2579 C C . LYS A 1 326 ? 28.050 -14.552 -28.156 1.00 81.94 326 LYS A C 1
ATOM 2581 O O . LYS A 1 326 ? 28.691 -14.374 -29.189 1.00 81.94 326 LYS A O 1
ATOM 2586 N N . ILE A 1 327 ? 27.065 -13.734 -27.770 1.00 82.12 327 ILE A N 1
ATOM 2587 C CA . ILE A 1 327 ? 26.672 -12.545 -28.546 1.00 82.12 327 ILE A CA 1
ATOM 2588 C C . ILE A 1 327 ? 27.786 -11.489 -28.519 1.00 82.12 327 ILE A C 1
ATOM 2590 O O . ILE A 1 327 ? 28.023 -10.837 -29.527 1.00 82.12 327 ILE A O 1
ATOM 2594 N N . ILE A 1 328 ? 28.498 -11.321 -27.401 1.00 81.81 328 ILE A N 1
ATOM 2595 C CA . ILE A 1 328 ? 29.613 -10.361 -27.321 1.00 81.81 328 ILE A CA 1
ATOM 2596 C C . ILE A 1 328 ? 30.807 -10.817 -28.174 1.00 81.81 328 ILE A C 1
ATOM 2598 O O . ILE A 1 328 ? 31.455 -9.983 -28.799 1.00 81.81 328 ILE A O 1
ATOM 2602 N N . SER A 1 329 ? 31.103 -12.120 -28.205 1.00 81.69 329 SER A N 1
ATOM 2603 C CA . SER A 1 329 ? 32.250 -12.666 -28.949 1.00 81.69 329 SER A CA 1
ATOM 2604 C C . SER A 1 329 ? 32.012 -12.777 -30.455 1.00 81.69 329 SER A C 1
ATOM 2606 O O . SER A 1 329 ? 32.927 -12.508 -31.228 1.00 81.69 329 SER A O 1
ATOM 2608 N N . ASN A 1 330 ? 30.803 -13.160 -30.877 1.00 84.44 330 ASN A N 1
ATOM 2609 C CA . ASN A 1 330 ? 30.493 -13.440 -32.286 1.00 84.44 330 ASN A CA 1
ATOM 2610 C C . ASN A 1 330 ? 29.552 -12.417 -32.932 1.00 84.44 330 ASN A C 1
ATOM 2612 O O . ASN A 1 330 ? 29.404 -12.402 -34.154 1.00 84.44 330 ASN A O 1
ATOM 2616 N N . GLY A 1 331 ? 28.876 -11.599 -32.127 1.00 84.25 331 GLY A N 1
ATOM 2617 C CA . GLY A 1 331 ? 27.882 -10.648 -32.600 1.00 84.25 331 GLY A CA 1
ATOM 2618 C C . GLY A 1 331 ? 28.482 -9.333 -33.080 1.00 84.25 331 GLY A C 1
ATOM 2619 O O . GLY A 1 331 ? 29.596 -8.940 -32.737 1.00 84.25 331 GLY A O 1
ATOM 2620 N N . VAL A 1 332 ? 27.689 -8.615 -33.869 1.00 88.25 332 VAL A N 1
ATOM 2621 C CA . VAL A 1 332 ? 28.013 -7.273 -34.350 1.00 88.25 332 VAL A CA 1
ATOM 2622 C C . VAL A 1 332 ? 27.324 -6.253 -33.456 1.00 88.25 332 VAL A C 1
ATOM 2624 O O . VAL A 1 332 ? 26.132 -6.365 -33.162 1.00 88.25 332 VAL A O 1
ATOM 2627 N N . LYS A 1 333 ? 28.064 -5.231 -33.032 1.00 90.81 333 LYS A N 1
ATOM 2628 C CA . LYS A 1 333 ? 27.491 -4.062 -32.364 1.00 90.81 333 LYS A CA 1
ATOM 2629 C C . LYS A 1 333 ? 26.744 -3.218 -33.399 1.00 90.81 333 LYS A C 1
ATOM 2631 O O . LYS A 1 333 ? 27.365 -2.639 -34.285 1.00 90.81 333 LYS A O 1
ATOM 2636 N N . ILE A 1 334 ? 25.419 -3.166 -33.289 1.00 91.62 334 ILE A N 1
ATOM 2637 C CA . ILE A 1 334 ? 24.530 -2.508 -34.261 1.00 91.62 334 ILE A CA 1
ATOM 2638 C C . ILE A 1 334 ? 24.074 -1.115 -33.818 1.00 91.62 334 ILE A C 1
ATOM 2640 O O . ILE A 1 334 ? 23.596 -0.332 -34.635 1.00 91.62 334 ILE A O 1
ATOM 2644 N N . PHE A 1 335 ? 24.204 -0.799 -32.528 1.00 90.38 335 PHE A N 1
ATOM 2645 C CA . PHE A 1 335 ? 23.866 0.509 -31.979 1.00 90.38 335 PHE A CA 1
ATOM 2646 C C . PHE A 1 335 ? 24.674 0.787 -30.718 1.00 90.38 335 PHE A C 1
ATOM 2648 O O . PHE A 1 335 ? 24.859 -0.095 -29.881 1.00 90.38 335 PHE A O 1
ATOM 2655 N N . THR A 1 336 ? 25.093 2.038 -30.565 1.00 89.12 336 THR A N 1
ATOM 2656 C CA . THR A 1 336 ? 25.689 2.551 -29.335 1.00 89.12 336 THR A CA 1
ATOM 2657 C C . THR A 1 336 ? 25.072 3.898 -29.020 1.00 89.12 336 THR A C 1
ATOM 2659 O O . THR A 1 336 ? 24.960 4.775 -29.874 1.00 89.12 336 THR A O 1
ATOM 2662 N N . SER A 1 337 ? 24.702 4.065 -27.760 1.00 85.06 337 SER A N 1
ATOM 2663 C CA . SER A 1 337 ? 24.294 5.336 -27.180 1.00 85.06 337 SER A CA 1
ATOM 2664 C C . SER A 1 337 ? 24.897 5.475 -25.789 1.00 85.06 337 SER A C 1
ATOM 2666 O O . SER A 1 337 ? 25.381 4.504 -25.215 1.00 85.06 337 SER A O 1
ATOM 2668 N N . CYS A 1 338 ? 24.778 6.657 -25.184 1.00 81.44 338 CYS A N 1
ATOM 2669 C CA . CYS A 1 338 ? 25.160 6.856 -23.782 1.00 81.44 338 CYS A CA 1
ATOM 2670 C C . CYS A 1 338 ? 24.354 5.994 -22.790 1.00 81.44 338 CYS A C 1
ATOM 2672 O O . CYS A 1 338 ? 24.698 5.950 -21.614 1.00 81.44 338 CYS A O 1
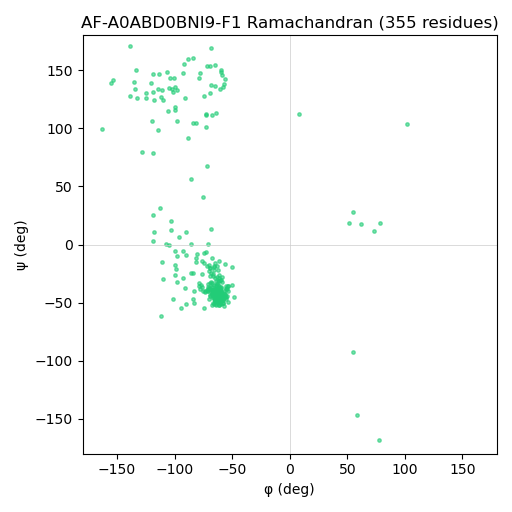ATOM 2674 N N . SER A 1 339 ? 23.238 5.393 -23.222 1.00 83.88 339 SER A N 1
ATOM 2675 C CA . SER A 1 339 ? 22.322 4.647 -22.351 1.00 83.88 339 SER A CA 1
ATOM 2676 C C . SER A 1 339 ? 22.334 3.143 -22.584 1.00 83.88 339 SER A C 1
ATOM 2678 O O . SER A 1 339 ? 22.045 2.411 -21.646 1.00 83.88 339 SER A O 1
ATOM 2680 N N . VAL A 1 340 ? 22.609 2.688 -23.805 1.00 89.25 340 VAL A N 1
ATOM 2681 C CA . VAL A 1 340 ? 22.570 1.273 -24.184 1.00 89.25 340 VAL A CA 1
ATOM 2682 C C . VAL A 1 340 ? 23.480 1.011 -25.380 1.00 89.25 340 VAL A C 1
ATOM 2684 O O . VAL A 1 340 ? 23.490 1.786 -26.343 1.00 89.25 340 VAL A O 1
ATOM 2687 N N . ASP A 1 341 ? 24.190 -0.107 -25.313 1.00 90.50 341 ASP A N 1
ATOM 2688 C CA . ASP A 1 341 ? 24.828 -0.771 -26.439 1.00 90.50 341 ASP A CA 1
ATOM 2689 C C . ASP A 1 341 ? 23.943 -1.935 -26.900 1.00 90.50 341 ASP A C 1
ATOM 2691 O O . ASP A 1 341 ? 23.431 -2.698 -26.081 1.00 90.50 341 ASP A O 1
ATOM 2695 N N . VAL A 1 342 ? 23.758 -2.089 -28.210 1.00 90.81 342 VAL A N 1
ATOM 2696 C CA . VAL A 1 342 ? 22.990 -3.199 -28.785 1.00 90.81 342 VAL A CA 1
ATOM 2697 C C . VAL A 1 342 ? 23.902 -4.035 -29.660 1.00 90.81 342 VAL A C 1
ATOM 2699 O O . VAL A 1 342 ? 24.503 -3.533 -30.613 1.00 90.81 342 VAL A O 1
ATOM 2702 N N . PHE A 1 343 ? 23.958 -5.323 -29.352 1.00 91.56 343 PHE A N 1
ATOM 2703 C CA . PHE A 1 343 ? 24.669 -6.321 -30.138 1.00 91.56 343 PHE A CA 1
ATOM 2704 C C . PHE A 1 343 ? 23.671 -7.294 -30.755 1.00 91.56 343 PHE A C 1
ATOM 2706 O O . PHE A 1 343 ? 22.641 -7.600 -30.153 1.00 91.56 343 PHE A O 1
ATOM 2713 N N . SER A 1 344 ? 23.991 -7.790 -31.943 1.00 90.06 344 SER A N 1
ATOM 2714 C CA . SER A 1 344 ? 23.192 -8.780 -32.653 1.00 90.06 344 SER A CA 1
ATOM 2715 C C . SER A 1 344 ? 24.081 -9.904 -33.171 1.00 90.06 344 SER A C 1
ATOM 2717 O O . SER A 1 344 ? 25.029 -9.652 -33.911 1.00 90.06 344 SER A O 1
ATOM 2719 N N . ASP A 1 345 ? 23.737 -11.146 -32.838 1.00 88.38 345 ASP A N 1
ATOM 2720 C CA . ASP A 1 345 ? 24.284 -12.357 -33.455 1.00 88.38 345 ASP A CA 1
ATOM 2721 C C . ASP A 1 345 ? 23.131 -13.134 -34.103 1.00 88.38 345 ASP A C 1
ATOM 2723 O O . ASP A 1 345 ? 22.296 -13.732 -33.423 1.00 88.38 345 ASP A O 1
ATOM 2727 N N . ARG A 1 346 ? 23.049 -13.100 -35.438 1.00 82.69 346 ARG A N 1
ATOM 2728 C CA . ARG A 1 346 ? 21.965 -13.703 -36.238 1.00 82.69 346 ARG A CA 1
ATOM 2729 C C . ARG A 1 346 ? 20.567 -13.219 -35.827 1.00 82.69 346 ARG A C 1
ATOM 2731 O O . ARG A 1 346 ? 20.079 -12.240 -36.378 1.00 82.69 346 ARG A O 1
ATOM 2738 N N . LYS A 1 347 ? 19.905 -13.938 -34.917 1.00 83.38 347 LYS A N 1
ATOM 2739 C CA . LYS A 1 347 ? 18.552 -13.657 -34.407 1.00 83.38 347 LYS A CA 1
ATOM 2740 C C . LYS A 1 347 ? 18.533 -13.405 -32.900 1.00 83.38 347 LYS A C 1
ATOM 2742 O O . LYS A 1 347 ? 17.457 -13.211 -32.346 1.00 83.38 347 LYS A O 1
ATOM 2747 N N . ASP A 1 348 ? 19.689 -13.398 -32.249 1.00 87.62 348 ASP A N 1
ATOM 2748 C CA . ASP A 1 348 ? 19.825 -13.114 -30.828 1.00 87.62 348 ASP A CA 1
ATOM 2749 C C . ASP A 1 348 ? 20.314 -11.677 -30.636 1.00 87.62 348 ASP A C 1
ATOM 2751 O O . ASP A 1 348 ? 21.274 -11.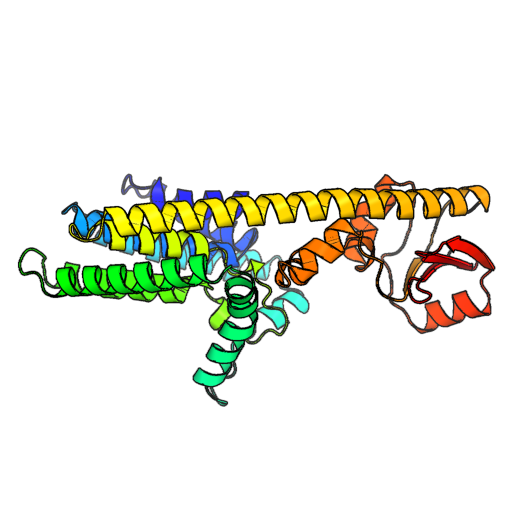243 -31.275 1.00 87.62 348 ASP A O 1
ATOM 2755 N N . VAL A 1 349 ? 19.645 -10.931 -29.757 1.00 88.69 349 VAL A N 1
ATOM 2756 C CA . VAL A 1 349 ? 19.939 -9.518 -29.485 1.00 88.69 349 VAL A CA 1
ATOM 2757 C C . VAL A 1 349 ? 20.332 -9.348 -28.024 1.00 88.69 349 VAL A C 1
ATOM 2759 O O . VAL A 1 349 ? 19.628 -9.807 -27.129 1.00 88.69 349 VAL A O 1
ATOM 2762 N N . LEU A 1 350 ? 21.432 -8.646 -27.767 1.00 89.00 350 LEU A N 1
ATOM 2763 C CA . LEU A 1 350 ? 21.859 -8.250 -26.426 1.00 89.00 350 LEU A CA 1
ATOM 2764 C C . LEU A 1 350 ? 21.692 -6.740 -26.258 1.00 89.00 350 LEU A C 1
ATOM 2766 O O . LEU A 1 350 ? 22.263 -5.963 -27.019 1.00 89.00 350 LEU A O 1
ATOM 2770 N N . LEU A 1 351 ? 20.946 -6.345 -25.227 1.00 89.12 351 LEU A N 1
ATOM 2771 C CA . LEU A 1 351 ? 20.841 -4.974 -24.740 1.00 89.12 351 LEU A CA 1
ATOM 2772 C C . LEU A 1 351 ? 21.779 -4.815 -23.545 1.00 89.12 351 LEU A C 1
ATOM 2774 O O . LEU A 1 351 ? 21.506 -5.342 -22.464 1.00 89.12 351 LEU A O 1
ATOM 2778 N N . ASP A 1 352 ? 22.893 -4.119 -23.731 1.00 88.06 352 ASP A N 1
ATOM 2779 C CA . ASP A 1 352 ? 23.891 -3.920 -22.689 1.00 88.06 352 ASP A CA 1
ATOM 2780 C C . ASP A 1 352 ? 23.847 -2.498 -22.121 1.00 88.06 352 ASP A C 1
ATOM 2782 O O . ASP A 1 352 ? 24.134 -1.511 -22.794 1.00 88.06 352 ASP A O 1
ATOM 2786 N N . PHE A 1 353 ? 23.488 -2.413 -20.845 1.00 87.31 353 PHE A N 1
ATOM 2787 C CA . PHE A 1 353 ? 23.407 -1.198 -20.040 1.00 87.31 353 PHE A CA 1
ATOM 2788 C C . PHE A 1 353 ? 24.607 -1.052 -19.082 1.00 87.31 353 PHE A C 1
ATOM 2790 O O . PHE A 1 353 ? 24.538 -0.274 -18.125 1.00 87.31 353 PHE A O 1
ATOM 2797 N N . THR A 1 354 ? 25.675 -1.846 -19.243 1.00 82.19 354 THR A N 1
ATOM 2798 C CA . THR A 1 354 ? 26.851 -1.808 -18.349 1.00 82.19 354 THR A CA 1
ATOM 2799 C C . THR A 1 354 ? 27.802 -0.649 -18.635 1.00 82.19 354 THR A C 1
ATOM 2801 O O . THR A 1 354 ? 28.319 -0.057 -17.687 1.00 82.19 354 THR A O 1
ATOM 2804 N N . ASN A 1 355 ? 27.981 -0.270 -19.903 1.00 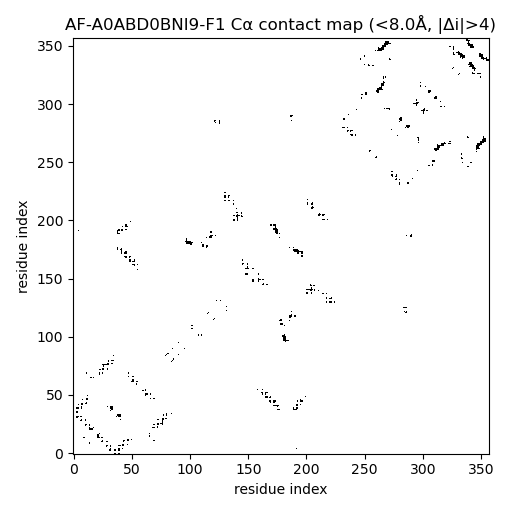62.47 355 ASN A N 1
ATOM 2805 C CA . ASN A 1 355 ? 28.716 0.935 -20.279 1.00 62.47 355 ASN A CA 1
ATOM 2806 C C . ASN A 1 355 ? 27.872 2.166 -19.939 1.00 62.47 355 ASN A C 1
ATOM 2808 O O . ASN A 1 355 ? 26.809 2.374 -20.523 1.00 62.47 355 ASN A O 1
ATOM 2812 N N . LYS A 1 356 ? 28.316 2.970 -18.966 1.00 57.72 356 LYS A N 1
ATOM 2813 C CA . LYS A 1 356 ? 27.566 4.141 -18.494 1.00 57.72 356 LYS A CA 1
ATOM 2814 C C . LYS A 1 356 ? 28.388 5.417 -18.569 1.00 57.72 356 LYS A C 1
ATOM 2816 O O . LYS A 1 356 ? 29.495 5.474 -18.036 1.00 57.72 356 LYS A O 1
ATOM 2821 N N . CYS A 1 357 ? 27.776 6.439 -19.164 1.00 51.94 357 CYS A N 1
ATOM 2822 C CA . CYS A 1 357 ? 27.980 7.831 -18.773 1.00 51.94 357 CYS A CA 1
ATOM 2823 C C . CYS A 1 357 ? 27.225 8.147 -17.472 1.00 51.94 357 CYS A C 1
ATOM 2825 O O . CYS A 1 357 ? 26.148 7.544 -17.230 1.00 51.94 357 CYS A O 1
#

Nearest PDB structures (foldseek):
  8if8-assembly1_B  TM=3.126E-01  e=2.896E-01  Mycobacterium tuberculosis H37Rv
  7w7r-assembly2_D-3  TM=2.921E-01  e=3.032E-01  Anabas testudineus
  8evm-assembly1_A  TM=2.600E-01  e=2.976E+00  synthetic construct

Sequence (357 aa):
MGASIVVAISSAYFFYNRSYIDVVWKIVAVTSVMSMYQPSSALFVTMTAFIVIVKILEHESGYIKGLILNAISFVAGFTIYTQVVQKIYPPNEYALRNSQFIDFDNGILTGLHDAFSRNLDPVIGSMPSIVKATLVITLAISVACVIRYAFSRDYKIQDRILLVVSFSFSLIMFSGFSLAVKSDYVMPRVLMSLGLTLCLVFFMAHRLIGFKKISYLAYVIFAANSINISYSFNNAIKHQNKFDSVILTSISSALHQNGIKTIDNINISGWPPVSLPTKVAFRKYPFFKTIMPQYLSSTWGIGAVAPYYDITYKNRFSNNLELKEKIISNGVKIFTSCSVDVFSDRKDVLLDFTNKC

Organism: Enterobacter cloacae (NCBI:txid550)